Protein AF-G4ZWS0-F1 (afdb_monomer_lite)

Radius of gyration: 21.75 Å; chains: 1; bounding box: 44×49×63 Å

Foldseek 3Di:
DQCDPVNVVVVVVVLVVQLVVVVVVLVVQLQVLLVVLVQDRFDDDDQWDADPVGIFGAASVSLQVSLQVSCVSVVDAPVRSQCSLQVADPVANFSHSSQDLVVLLPLCVPPPCSVVVSVCRRHNDDFAFDPPAQADLDADEADPQCVVLVRQVSSVNRVCVVVSNDRRYDPVSVSSHNPDHHFHKHWADDPPDDSNNHTDIDGCQCPPPCRGVVNRTDPVPDPDDDDDDVVVVVVVVVVSSVVSVVVVPD

Structure (mmCIF, N/CA/C/O backbone):
data_AF-G4ZWS0-F1
#
_entry.id   AF-G4ZWS0-F1
#
loop_
_atom_site.group_PDB
_atom_site.id
_atom_site.type_symbol
_atom_site.label_atom_id
_atom_site.label_alt_id
_atom_site.label_comp_id
_atom_site.label_asym_id
_atom_site.label_entity_id
_atom_site.label_seq_id
_atom_site.pdbx_PDB_ins_code
_atom_site.Cartn_x
_atom_site.Cartn_y
_atom_site.Cartn_z
_atom_site.occupancy
_atom_site.B_iso_or_equiv
_atom_site.auth_seq_id
_atom_site.auth_comp_id
_atom_site.auth_asym_id
_atom_site.auth_atom_id
_atom_site.pdbx_PDB_model_num
ATOM 1 N N . MET A 1 1 ? -3.242 2.988 -40.316 1.00 43.94 1 MET A N 1
ATOM 2 C CA . MET A 1 1 ? -3.865 4.054 -39.479 1.00 43.94 1 MET A CA 1
ATOM 3 C C . MET A 1 1 ? -2.933 4.693 -38.428 1.00 43.94 1 MET A C 1
ATOM 5 O O . MET A 1 1 ? -3.019 4.346 -37.250 1.00 43.94 1 MET A O 1
ATOM 9 N N . ALA A 1 2 ? -2.044 5.623 -38.813 1.00 48.56 2 ALA A N 1
ATOM 10 C CA . ALA A 1 2 ? -1.155 6.316 -37.866 1.00 48.56 2 ALA A CA 1
ATOM 11 C C . ALA A 1 2 ? -1.910 6.794 -36.604 1.00 48.56 2 ALA A C 1
ATOM 13 O O . ALA A 1 2 ? -2.905 7.513 -36.706 1.00 48.56 2 ALA A O 1
ATOM 14 N N . VAL A 1 3 ? -1.460 6.375 -35.416 1.00 58.88 3 VAL A N 1
ATOM 15 C CA . VAL A 1 3 ? -2.092 6.761 -34.147 1.00 58.88 3 VAL A CA 1
ATOM 16 C C . VAL A 1 3 ? -1.724 8.216 -33.864 1.00 58.88 3 VAL A C 1
ATOM 18 O O . VAL A 1 3 ? -0.589 8.521 -33.507 1.00 58.88 3 VAL A O 1
ATOM 21 N N . SER A 1 4 ? -2.664 9.138 -34.069 1.00 77.19 4 SER A N 1
ATOM 22 C CA . SER A 1 4 ? -2.421 10.556 -33.801 1.00 77.19 4 SER A CA 1
ATOM 23 C C . SER A 1 4 ? -2.282 10.824 -32.299 1.00 77.19 4 SER A C 1
ATOM 25 O O . SER A 1 4 ? -2.827 10.091 -31.471 1.00 77.19 4 SER A O 1
ATOM 27 N N . LEU A 1 5 ? -1.625 11.927 -31.926 1.00 74.69 5 LEU A N 1
ATOM 28 C CA . LEU A 1 5 ? -1.573 12.381 -30.529 1.00 74.69 5 LEU A CA 1
ATOM 29 C C . LEU A 1 5 ? -2.982 12.530 -29.924 1.00 74.69 5 LEU A C 1
ATOM 31 O O . LEU A 1 5 ? -3.191 12.247 -28.747 1.00 74.69 5 LEU A O 1
ATOM 35 N N . ALA A 1 6 ? -3.968 12.918 -30.738 1.00 75.31 6 ALA A N 1
ATOM 36 C CA . ALA A 1 6 ? -5.365 12.975 -30.324 1.00 75.31 6 ALA A CA 1
ATOM 37 C C . ALA A 1 6 ? -5.942 11.582 -30.011 1.00 75.31 6 ALA A C 1
ATOM 39 O O . ALA A 1 6 ? -6.722 11.439 -29.073 1.00 75.31 6 ALA A O 1
ATOM 40 N N . VAL A 1 7 ? -5.554 10.538 -30.753 1.00 75.38 7 VAL A N 1
ATOM 41 C CA . VAL A 1 7 ? -5.920 9.152 -30.419 1.00 75.38 7 VAL A CA 1
ATOM 42 C C . VAL A 1 7 ? -5.262 8.728 -29.106 1.00 75.38 7 VAL A C 1
ATOM 44 O O . VAL A 1 7 ? -5.973 8.228 -28.242 1.00 75.38 7 VAL A O 1
ATOM 47 N N . VAL A 1 8 ? -3.965 8.995 -28.907 1.00 75.44 8 VAL A N 1
ATOM 48 C CA . VAL A 1 8 ? -3.265 8.664 -27.648 1.00 75.44 8 VAL A CA 1
ATOM 49 C C . VAL A 1 8 ? -3.939 9.328 -26.446 1.00 75.44 8 VAL A C 1
ATOM 51 O O . VAL A 1 8 ? -4.258 8.647 -25.476 1.00 75.44 8 VAL A O 1
ATOM 54 N N . LYS A 1 9 ? -4.239 10.632 -26.529 1.00 77.81 9 LYS A N 1
ATOM 55 C CA . LYS A 1 9 ? -4.943 11.364 -25.462 1.00 77.81 9 LYS A CA 1
ATOM 56 C C . LYS A 1 9 ? -6.329 10.784 -25.169 1.00 77.81 9 LYS A C 1
ATOM 58 O O . LYS A 1 9 ? -6.696 10.652 -24.008 1.00 77.81 9 LYS A O 1
ATOM 63 N N . ARG A 1 10 ? -7.087 10.395 -26.202 1.00 83.06 10 ARG A N 1
ATOM 64 C CA . ARG A 1 10 ? -8.397 9.742 -26.022 1.00 83.06 10 ARG A CA 1
ATOM 65 C C . ARG A 1 10 ? -8.279 8.373 -25.357 1.00 83.06 10 ARG A C 1
ATOM 67 O O . ARG A 1 10 ? -9.106 8.049 -24.513 1.00 83.06 10 ARG A O 1
ATOM 74 N N . VAL A 1 11 ? -7.265 7.584 -25.717 1.00 80.38 11 VAL A N 1
ATOM 75 C CA . VAL A 1 11 ? -6.998 6.289 -25.074 1.00 80.38 11 VAL A CA 1
ATOM 76 C C . VAL A 1 11 ? -6.626 6.493 -23.607 1.00 80.38 11 VAL A C 1
ATOM 78 O O . VAL A 1 11 ? -7.220 5.840 -22.758 1.00 80.38 11 VAL A O 1
ATOM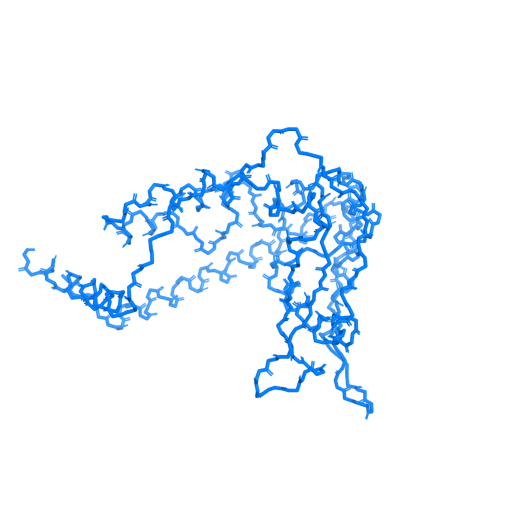 81 N N . ALA A 1 12 ? -5.722 7.427 -23.299 1.00 81.94 12 ALA A N 1
ATOM 82 C CA . ALA A 1 12 ? -5.340 7.747 -21.923 1.00 81.94 12 ALA A CA 1
ATOM 83 C C . ALA A 1 12 ? -6.556 8.159 -21.077 1.00 81.94 12 ALA A C 1
ATOM 85 O O . ALA A 1 12 ? -6.840 7.508 -20.077 1.00 81.94 12 ALA A O 1
ATOM 86 N N . ALA A 1 13 ? -7.354 9.121 -21.550 1.00 87.19 13 ALA A N 1
ATOM 87 C CA . ALA A 1 13 ? -8.567 9.560 -20.857 1.00 87.19 13 ALA A CA 1
ATOM 88 C C . ALA A 1 13 ? -9.577 8.417 -20.650 1.00 87.19 13 ALA A C 1
ATOM 90 O O . ALA A 1 13 ? -10.237 8.327 -19.615 1.00 87.19 13 ALA A O 1
ATOM 91 N N . ARG A 1 14 ? -9.697 7.503 -21.624 1.00 88.44 14 ARG A N 1
ATOM 92 C CA . ARG A 1 14 ? -10.556 6.323 -21.488 1.00 88.44 14 ARG A CA 1
ATOM 93 C C . ARG A 1 14 ? -10.035 5.367 -20.414 1.00 88.44 14 ARG A C 1
ATOM 95 O O . ARG A 1 14 ? -10.841 4.866 -19.635 1.00 88.44 14 ARG A O 1
ATOM 102 N N . LEU A 1 15 ? -8.728 5.113 -20.376 1.00 85.00 15 LEU A N 1
ATOM 103 C CA . LEU A 1 15 ? -8.099 4.257 -19.369 1.00 85.00 15 LEU A CA 1
ATOM 104 C C . LEU A 1 15 ? -8.209 4.862 -17.965 1.00 85.00 15 LEU A C 1
ATOM 106 O O . LEU A 1 15 ? -8.537 4.136 -17.033 1.00 85.00 15 LEU A O 1
ATOM 110 N N . GLU A 1 16 ? -8.025 6.174 -17.826 1.00 89.25 16 GLU A N 1
ATOM 111 C CA . GLU A 1 16 ? -8.225 6.907 -16.570 1.00 89.25 16 GLU A CA 1
ATOM 112 C C . GLU A 1 16 ? -9.677 6.812 -16.092 1.00 89.25 16 GLU A C 1
ATOM 114 O O . GLU A 1 16 ? -9.928 6.433 -14.953 1.00 89.25 16 GLU A O 1
ATOM 119 N N . ALA A 1 17 ? -10.655 7.045 -16.973 1.00 91.69 17 ALA A N 1
ATOM 120 C CA . ALA A 1 17 ? -12.068 6.893 -16.621 1.00 91.69 17 ALA A CA 1
ATOM 121 C C . ALA A 1 17 ? -12.410 5.455 -16.191 1.00 91.69 17 ALA A C 1
ATOM 123 O O . ALA A 1 17 ? -13.224 5.243 -15.295 1.00 91.69 17 ALA A O 1
ATOM 124 N N . MET A 1 18 ? -11.793 4.455 -16.824 1.00 90.19 18 MET A N 1
ATOM 125 C CA . MET A 1 18 ? -11.953 3.051 -16.440 1.00 90.19 18 MET A CA 1
ATOM 126 C C . MET A 1 18 ? -11.313 2.754 -15.080 1.00 90.19 18 MET A C 1
ATOM 128 O O . MET A 1 18 ? -11.902 2.010 -14.301 1.00 90.19 18 MET A O 1
ATOM 132 N N . LEU A 1 19 ? -10.154 3.347 -14.785 1.00 89.75 19 LEU A N 1
ATOM 133 C CA . LEU A 1 19 ? -9.498 3.227 -13.485 1.00 89.75 19 LEU A CA 1
ATOM 134 C C . LEU A 1 19 ? -10.359 3.826 -12.369 1.00 89.75 19 LEU A C 1
ATOM 136 O O . LEU A 1 19 ? -10.584 3.149 -11.375 1.00 89.75 19 LEU A O 1
ATOM 140 N N . VAL A 1 20 ? -10.930 5.018 -12.572 1.00 92.69 20 VAL A N 1
ATOM 141 C CA . VAL A 1 20 ? -11.835 5.655 -11.597 1.00 92.69 20 VAL A CA 1
ATOM 142 C C . VAL A 1 20 ? -13.031 4.754 -11.268 1.00 92.69 20 VAL A C 1
ATOM 144 O O . VAL A 1 20 ? -13.414 4.614 -10.107 1.00 92.69 20 VAL A O 1
ATOM 147 N N . VAL A 1 21 ? -13.618 4.104 -12.280 1.00 93.56 21 VAL A N 1
ATOM 148 C CA . VAL A 1 21 ? -14.723 3.152 -12.074 1.00 93.56 21 VAL A CA 1
ATOM 149 C C . VAL A 1 21 ? -14.260 1.921 -11.292 1.00 93.56 21 VAL A C 1
ATOM 151 O O . VAL A 1 21 ? -14.966 1.478 -10.383 1.00 93.56 21 VAL A O 1
ATOM 154 N N . ASP A 1 22 ? -13.089 1.371 -11.621 1.00 92.31 22 ASP A N 1
ATOM 155 C CA . ASP A 1 22 ? -12.529 0.229 -10.899 1.00 92.31 22 ASP A CA 1
ATOM 156 C C . ASP A 1 22 ? -12.246 0.600 -9.432 1.00 92.31 22 ASP A C 1
ATOM 158 O O . ASP A 1 22 ? -12.662 -0.128 -8.534 1.00 92.31 22 ASP A O 1
ATOM 162 N N . GLU A 1 23 ? -11.620 1.747 -9.165 1.00 92.69 23 GLU A N 1
ATOM 163 C CA . GLU A 1 23 ? -11.315 2.241 -7.814 1.00 92.69 23 GLU A CA 1
ATOM 164 C C . GLU A 1 23 ? -12.584 2.467 -6.987 1.00 92.69 23 GLU A C 1
ATOM 166 O O . GLU A 1 23 ? -12.669 1.999 -5.848 1.00 92.69 23 GLU A O 1
ATOM 171 N N . ALA A 1 24 ? -13.615 3.083 -7.575 1.00 93.75 24 ALA A N 1
ATOM 172 C CA . ALA A 1 24 ? -14.920 3.232 -6.937 1.00 93.75 24 ALA A CA 1
ATOM 173 C C . ALA A 1 24 ? -15.569 1.868 -6.636 1.00 93.75 24 ALA A C 1
ATOM 175 O O . ALA A 1 24 ? -16.130 1.668 -5.555 1.00 93.75 24 ALA A O 1
ATOM 176 N N . SER A 1 25 ? -15.456 0.901 -7.555 1.00 94.50 25 SER A N 1
ATOM 177 C CA . SER A 1 25 ? -15.946 -0.467 -7.344 1.00 94.50 25 SER A CA 1
ATOM 178 C C . SER A 1 25 ? -15.210 -1.169 -6.203 1.00 94.50 25 SER A C 1
ATOM 180 O O . SER A 1 25 ? -15.840 -1.847 -5.389 1.00 94.50 25 SER A O 1
ATOM 182 N N . VAL A 1 26 ? -13.887 -1.007 -6.118 1.00 94.62 26 VAL A N 1
ATOM 183 C CA . VAL A 1 26 ? -13.078 -1.569 -5.032 1.00 94.62 26 VAL A CA 1
ATOM 184 C C . VAL A 1 26 ? -13.469 -0.933 -3.698 1.00 94.62 26 VAL A C 1
ATOM 186 O O . VAL A 1 26 ? -13.747 -1.660 -2.743 1.00 94.62 26 VAL A O 1
ATOM 189 N N . ALA A 1 27 ? -13.574 0.396 -3.629 1.00 93.69 27 ALA A N 1
ATOM 190 C CA . ALA A 1 27 ? -13.992 1.104 -2.421 1.00 93.69 27 ALA A CA 1
ATOM 191 C C . ALA A 1 27 ? -15.382 0.653 -1.941 1.00 93.69 27 ALA A C 1
ATOM 193 O O . ALA A 1 27 ? -15.549 0.303 -0.771 1.00 93.69 27 ALA A O 1
ATOM 194 N N . ALA A 1 28 ? -16.362 0.564 -2.846 1.00 95.31 28 ALA A N 1
ATOM 195 C CA . ALA A 1 28 ? -17.714 0.111 -2.518 1.00 95.31 28 ALA A CA 1
ATOM 196 C C . ALA A 1 28 ? -17.732 -1.311 -1.935 1.00 95.31 28 ALA A C 1
ATOM 198 O O . ALA A 1 28 ? -18.459 -1.577 -0.978 1.00 95.31 28 ALA A O 1
ATOM 199 N N . ARG A 1 29 ? -16.899 -2.217 -2.460 1.00 95.12 29 ARG A N 1
ATOM 200 C CA . ARG A 1 29 ? -16.788 -3.590 -1.945 1.00 95.12 29 ARG A CA 1
ATOM 201 C C . ARG A 1 29 ? -16.136 -3.669 -0.576 1.00 95.12 29 ARG A C 1
ATOM 203 O O . ARG A 1 29 ? -16.597 -4.457 0.241 1.00 95.12 29 ARG A O 1
ATOM 210 N N . ARG A 1 30 ? -15.113 -2.852 -0.302 1.00 94.94 30 ARG A N 1
ATOM 211 C CA . ARG A 1 30 ? -14.522 -2.757 1.046 1.00 94.94 30 ARG A CA 1
ATOM 212 C C . ARG A 1 30 ? -15.593 -2.344 2.062 1.00 94.94 30 ARG A C 1
ATOM 214 O O . ARG A 1 30 ? -15.752 -2.998 3.086 1.00 94.94 30 ARG A O 1
ATOM 221 N N . LEU A 1 31 ? -16.387 -1.320 1.737 1.00 96.00 31 LEU A N 1
ATOM 222 C CA . LEU A 1 31 ? -17.477 -0.851 2.601 1.00 96.00 31 LEU A CA 1
ATOM 223 C C . LEU A 1 31 ? -18.607 -1.881 2.751 1.00 96.00 31 LEU A C 1
ATOM 225 O O . LEU A 1 31 ? -19.167 -2.009 3.838 1.00 96.00 31 LEU A O 1
ATOM 229 N N . ALA A 1 32 ? -18.942 -2.618 1.689 1.00 96.75 32 ALA A N 1
ATOM 230 C CA . ALA A 1 32 ? -19.900 -3.719 1.766 1.00 96.75 32 ALA A CA 1
ATOM 231 C C . ALA A 1 32 ? -19.393 -4.826 2.702 1.00 96.75 32 ALA A C 1
ATOM 233 O O . ALA A 1 32 ? -20.096 -5.190 3.635 1.00 96.75 32 ALA A O 1
ATOM 234 N N . ALA A 1 33 ? -18.137 -5.256 2.548 1.00 97.00 33 ALA A N 1
ATOM 235 C CA . ALA A 1 33 ? -17.528 -6.261 3.417 1.00 97.00 33 ALA A CA 1
ATOM 236 C C . ALA A 1 33 ? -17.513 -5.828 4.894 1.00 97.00 33 ALA A C 1
ATOM 238 O O . ALA A 1 33 ? -17.820 -6.626 5.780 1.00 97.00 33 ALA A O 1
ATOM 239 N N . PHE A 1 34 ? -17.217 -4.554 5.174 1.00 97.69 34 PHE A N 1
ATOM 240 C CA . PHE A 1 34 ? -17.303 -4.011 6.532 1.00 97.69 34 PHE A CA 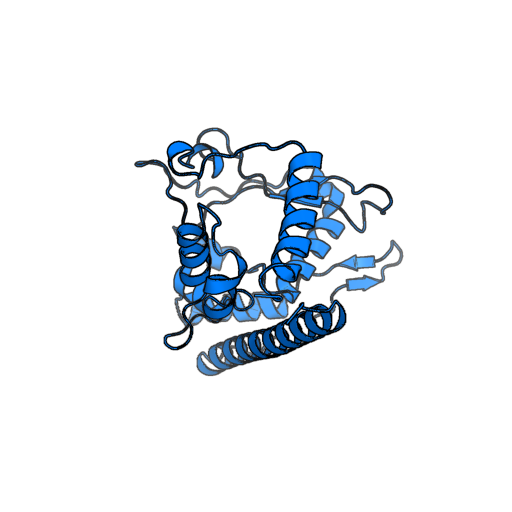1
ATOM 241 C C . PHE A 1 34 ? -18.725 -4.112 7.085 1.00 97.69 34 PHE A C 1
ATOM 243 O O . PHE A 1 34 ? -18.916 -4.603 8.197 1.00 97.69 34 PHE A O 1
ATOM 250 N N . ARG A 1 35 ? -19.726 -3.709 6.297 1.00 97.38 35 ARG A N 1
ATOM 251 C CA . ARG A 1 35 ? -21.138 -3.779 6.686 1.00 97.38 35 ARG A CA 1
ATOM 252 C C . ARG A 1 35 ? -21.593 -5.210 6.955 1.00 97.38 35 ARG A C 1
ATOM 254 O O . ARG A 1 35 ? -22.244 -5.441 7.969 1.00 97.38 35 ARG A O 1
ATOM 261 N N . ASP A 1 36 ? -21.220 -6.146 6.090 1.00 97.31 36 ASP A N 1
ATOM 262 C CA . ASP A 1 36 ? -21.607 -7.555 6.195 1.00 97.31 36 ASP A CA 1
ATOM 263 C C . ASP A 1 36 ? -21.014 -8.211 7.454 1.00 97.31 36 ASP A C 1
ATOM 265 O O . ASP A 1 36 ? -21.654 -9.047 8.085 1.00 97.31 36 ASP A O 1
ATOM 269 N N . ALA A 1 37 ? -19.836 -7.759 7.896 1.00 97.31 37 ALA A N 1
ATOM 270 C CA . ALA A 1 37 ? -19.225 -8.147 9.172 1.00 97.31 37 ALA A CA 1
ATOM 271 C C . ALA A 1 37 ? -19.680 -7.289 10.377 1.00 97.31 37 ALA A C 1
ATOM 273 O O . ALA A 1 37 ? -19.090 -7.340 11.468 1.00 97.31 37 ALA A O 1
ATOM 274 N N . GLY A 1 38 ? -20.703 -6.448 10.193 1.00 97.56 38 GLY A N 1
ATOM 275 C CA . GLY A 1 38 ? -21.257 -5.564 11.220 1.00 97.56 38 GLY A CA 1
ATOM 276 C C . GLY A 1 38 ? -20.293 -4.480 11.712 1.00 97.56 38 GLY A C 1
ATOM 277 O O . GLY A 1 38 ? -20.458 -3.964 12.822 1.00 97.56 38 GLY A O 1
ATOM 278 N N . VAL A 1 39 ? -19.241 -4.174 10.954 1.00 97.88 39 VAL A N 1
ATOM 279 C CA . VAL A 1 39 ? -18.256 -3.139 11.280 1.00 97.88 39 VAL A CA 1
ATOM 280 C C . VAL A 1 39 ? -18.839 -1.771 10.918 1.00 97.88 39 VAL A C 1
ATOM 282 O O . VAL A 1 39 ? -19.311 -1.594 9.792 1.00 97.88 39 VAL A O 1
ATOM 285 N N . PRO A 1 40 ? -18.810 -0.787 11.836 1.00 94.81 40 PRO A N 1
ATOM 286 C CA . PRO A 1 40 ? -19.216 0.575 11.515 1.00 94.81 40 PRO A CA 1
ATOM 287 C C . PRO A 1 40 ? -18.420 1.120 10.329 1.00 94.81 40 PRO A C 1
ATOM 289 O O . PRO A 1 40 ? -17.196 0.985 10.285 1.00 94.81 40 PRO A O 1
ATOM 292 N N . LEU A 1 41 ? -19.113 1.745 9.376 1.00 95.50 41 LEU A N 1
ATOM 293 C CA . LEU A 1 41 ? -18.443 2.365 8.238 1.00 95.50 41 LEU A CA 1
ATOM 294 C C . LEU A 1 41 ? -17.552 3.520 8.726 1.00 95.50 41 LEU A C 1
ATOM 296 O O . LEU A 1 41 ? -17.986 4.285 9.595 1.00 95.50 41 LEU A O 1
ATOM 300 N N . PRO A 1 42 ? -16.328 3.652 8.185 1.00 95.50 42 PRO A N 1
ATOM 301 C CA . PRO A 1 42 ? -15.419 4.717 8.576 1.00 95.50 42 PRO A CA 1
ATOM 302 C C . PRO A 1 42 ? -16.025 6.076 8.223 1.00 95.50 42 PRO A C 1
ATOM 304 O O . PRO A 1 42 ? -16.569 6.265 7.131 1.00 95.50 42 PRO A O 1
ATOM 307 N N . ARG A 1 43 ? -15.946 7.025 9.157 1.00 94.75 43 ARG A N 1
ATOM 308 C CA . ARG A 1 43 ? -16.353 8.409 8.901 1.00 94.75 43 ARG A CA 1
ATOM 309 C C . ARG A 1 43 ? -15.261 9.138 8.113 1.00 94.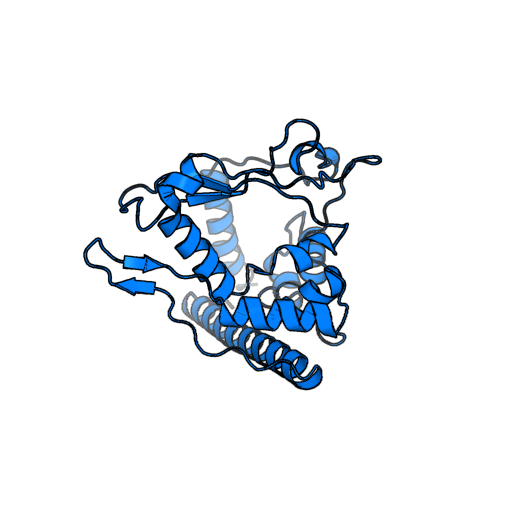75 43 ARG A C 1
ATOM 311 O O . ARG A 1 43 ? -14.097 8.760 8.216 1.00 94.75 43 ARG A O 1
ATOM 318 N N . PRO A 1 44 ? -15.606 10.195 7.358 1.00 92.31 44 PRO A N 1
ATOM 319 C CA . PRO A 1 44 ? -14.603 11.038 6.723 1.00 92.31 44 PRO A CA 1
ATOM 320 C C . PRO A 1 44 ? -13.625 11.615 7.757 1.00 92.31 44 PRO A C 1
ATOM 322 O O . PRO A 1 44 ? -14.046 12.303 8.689 1.00 92.31 44 PRO A O 1
ATOM 325 N N . SER A 1 45 ? -12.331 11.352 7.573 1.00 91.81 45 SER A N 1
ATOM 326 C CA . SER A 1 45 ? -11.254 11.926 8.385 1.00 91.81 45 SER A CA 1
ATOM 327 C C . SER A 1 45 ? -10.593 13.098 7.649 1.00 91.81 45 SER A C 1
ATOM 329 O O . SER A 1 45 ? -10.237 12.936 6.476 1.00 91.81 45 SER A O 1
ATOM 331 N N . PRO A 1 46 ? -10.344 14.251 8.301 1.00 95.50 46 PRO A N 1
ATOM 332 C CA . PRO A 1 46 ? -9.552 15.325 7.700 1.00 95.50 46 PRO A CA 1
ATOM 333 C C . PRO A 1 46 ? -8.142 14.825 7.353 1.00 95.50 46 PRO A C 1
ATOM 335 O O . PRO A 1 46 ? -7.587 13.993 8.070 1.00 95.50 46 PRO A O 1
ATOM 338 N N . THR A 1 47 ? -7.563 15.307 6.250 1.00 96.25 47 THR A N 1
ATOM 339 C CA . THR A 1 47 ? -6.187 14.958 5.835 1.00 96.25 47 THR A CA 1
ATOM 340 C C . THR A 1 47 ? -5.129 15.704 6.643 1.00 96.25 47 THR A C 1
ATOM 342 O O . THR A 1 47 ? -4.010 15.219 6.801 1.00 96.25 47 THR A O 1
ATOM 345 N N . HIS A 1 48 ? -5.482 16.877 7.165 1.00 96.19 48 HIS A N 1
ATOM 346 C CA . HIS A 1 48 ? -4.614 17.741 7.951 1.00 96.19 48 HIS A CA 1
ATOM 347 C C . HIS A 1 48 ? -5.431 18.677 8.847 1.00 96.19 48 HIS A C 1
ATOM 349 O O . HIS A 1 48 ? -6.648 18.800 8.703 1.00 96.19 48 HIS A O 1
ATOM 355 N N . VAL A 1 49 ? -4.736 19.340 9.767 1.00 96.50 49 VAL A N 1
ATOM 356 C CA . VAL A 1 49 ? -5.236 20.455 10.573 1.00 96.50 49 VAL A CA 1
ATOM 357 C C . VAL A 1 49 ? -4.232 21.599 10.542 1.00 96.50 49 VAL A C 1
ATOM 359 O O . VAL A 1 49 ? -3.020 21.370 10.576 1.00 96.50 49 VAL A O 1
ATOM 362 N N . ASP A 1 50 ? -4.735 22.827 10.522 1.00 95.38 50 ASP A N 1
ATOM 363 C CA . ASP A 1 50 ? -3.895 24.011 10.656 1.00 95.38 50 ASP A CA 1
ATOM 364 C C . ASP A 1 50 ? -3.643 24.308 12.132 1.00 95.38 50 ASP A C 1
ATOM 366 O O . ASP A 1 50 ? -4.558 24.348 12.958 1.00 95.38 50 ASP A O 1
ATOM 370 N N . THR A 1 51 ? -2.372 24.492 12.475 1.00 91.69 51 THR A N 1
ATOM 371 C CA . THR A 1 51 ? -1.926 24.836 13.825 1.00 91.69 51 THR A CA 1
ATOM 372 C C . THR A 1 51 ? -1.195 26.179 13.797 1.00 91.69 51 THR A C 1
ATOM 374 O O . THR A 1 51 ? -0.733 26.598 12.734 1.00 91.69 51 THR A O 1
ATOM 377 N N . PRO A 1 52 ? -0.994 26.846 14.949 1.00 92.00 52 PRO A N 1
ATOM 378 C CA . PRO A 1 52 ? -0.197 28.074 15.005 1.00 92.00 52 PRO A CA 1
ATOM 379 C C . PRO A 1 52 ? 1.241 27.921 14.482 1.00 92.00 52 PRO A C 1
ATOM 38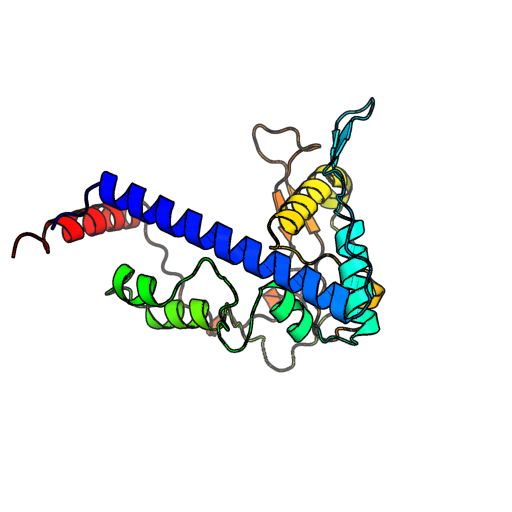1 O O . PRO A 1 52 ? 1.871 28.911 14.132 1.00 92.00 52 PRO A O 1
ATOM 384 N N . VAL A 1 53 ? 1.762 26.688 14.442 1.00 85.75 53 VAL A N 1
ATOM 385 C CA . VAL A 1 53 ? 3.129 26.357 14.005 1.00 85.75 53 VAL A CA 1
ATOM 386 C C . VAL A 1 53 ? 3.153 25.851 12.549 1.00 85.75 53 VAL A C 1
ATOM 388 O O . VAL A 1 53 ? 4.212 25.527 12.024 1.00 85.75 53 VAL A O 1
ATOM 391 N N . GLY A 1 54 ? 1.997 25.791 11.877 1.00 89.81 54 GLY A N 1
ATOM 392 C CA . GLY A 1 54 ? 1.847 25.319 10.497 1.00 89.81 54 GLY A CA 1
ATOM 393 C C . GLY A 1 54 ? 0.890 24.132 10.356 1.00 89.81 54 GLY A C 1
ATOM 394 O O . GLY A 1 54 ? 0.172 23.763 11.289 1.00 89.81 54 GLY A O 1
ATOM 395 N N . THR A 1 55 ? 0.869 23.530 9.169 1.00 94.94 55 THR A N 1
ATOM 396 C CA . THR A 1 55 ? -0.025 22.414 8.831 1.00 94.94 55 THR A CA 1
ATOM 397 C C . THR A 1 55 ? 0.484 21.086 9.396 1.00 94.94 55 THR A C 1
ATOM 399 O O . THR A 1 55 ? 1.624 20.682 9.151 1.00 94.94 55 THR A O 1
ATOM 402 N N . ARG A 1 56 ? -0.390 20.365 10.107 1.00 96.25 56 ARG A N 1
ATOM 403 C CA . ARG A 1 56 ? -0.131 19.014 10.617 1.00 96.25 56 ARG A CA 1
ATOM 404 C C . ARG A 1 56 ? -0.978 17.987 9.875 1.00 96.25 56 ARG A C 1
ATOM 406 O O . ARG A 1 56 ? -2.203 18.040 9.944 1.00 96.25 56 ARG A O 1
ATOM 413 N N . TYR A 1 57 ? -0.335 17.028 9.219 1.00 97.12 57 TYR A N 1
ATOM 414 C CA . TYR A 1 57 ? -1.009 15.943 8.507 1.00 97.12 57 TYR A CA 1
ATOM 415 C C . TYR A 1 57 ? -1.478 14.841 9.456 1.00 97.12 57 TYR A C 1
ATOM 417 O O . TYR A 1 57 ? -0.881 14.611 10.513 1.00 97.12 57 TYR A O 1
ATOM 425 N N . LEU A 1 58 ? -2.556 14.159 9.066 1.00 97.06 58 LEU A N 1
ATOM 426 C CA . LEU A 1 58 ? -3.224 13.131 9.857 1.00 97.06 58 LEU A CA 1
ATOM 427 C C . LEU A 1 58 ? -3.443 11.856 9.036 1.00 97.06 58 LEU A C 1
ATOM 429 O O . LEU A 1 58 ? -3.993 11.892 7.933 1.00 97.06 58 LEU A O 1
ATOM 433 N N . ILE A 1 59 ? -3.093 10.719 9.633 1.00 96.88 59 ILE A N 1
ATOM 434 C CA . ILE A 1 59 ? -3.486 9.384 9.163 1.00 96.88 59 ILE A CA 1
ATOM 435 C C . ILE A 1 59 ? -5.015 9.273 9.208 1.00 96.88 59 ILE A C 1
ATOM 437 O O . ILE A 1 59 ? -5.664 9.827 10.101 1.00 96.88 59 ILE A O 1
ATOM 441 N N . ASP A 1 60 ? -5.604 8.537 8.267 1.00 97.19 60 ASP A N 1
ATOM 442 C CA . ASP A 1 60 ? -7.022 8.189 8.327 1.00 97.19 60 ASP A CA 1
ATOM 443 C C . ASP A 1 60 ? -7.269 7.123 9.408 1.00 97.19 60 ASP A C 1
ATOM 445 O O . ASP A 1 60 ? -7.260 5.911 9.157 1.00 97.19 60 ASP A O 1
ATOM 449 N N . ALA A 1 61 ? -7.455 7.598 10.641 1.00 95.88 61 ALA A N 1
ATOM 450 C CA . ALA A 1 61 ? -7.685 6.761 11.811 1.00 95.88 61 ALA A CA 1
ATOM 451 C C . ALA A 1 61 ? -9.043 6.040 11.769 1.00 95.88 61 ALA A C 1
ATOM 453 O O . ALA A 1 61 ? -9.168 4.939 12.307 1.00 95.88 61 ALA A O 1
ATOM 454 N N . GLU A 1 62 ? -10.064 6.622 11.131 1.00 96.94 62 GLU A N 1
ATOM 455 C CA . GLU A 1 62 ? -11.376 5.979 11.002 1.00 96.94 62 GLU A CA 1
ATOM 456 C C . GLU A 1 62 ? -11.289 4.771 10.061 1.00 96.94 62 GLU A C 1
ATOM 458 O O . GLU A 1 62 ? -11.776 3.692 10.412 1.00 96.94 62 GLU A O 1
ATOM 463 N N . MET A 1 63 ? -10.605 4.906 8.918 1.00 96.44 63 MET A N 1
ATOM 464 C CA . MET A 1 63 ? -10.358 3.784 8.007 1.00 96.44 63 MET A CA 1
ATOM 465 C C . MET A 1 63 ? -9.475 2.708 8.645 1.00 96.44 63 MET A C 1
ATOM 467 O O . MET A 1 63 ? -9.820 1.526 8.577 1.00 96.44 63 MET A O 1
ATOM 471 N N . GLN A 1 64 ? -8.381 3.100 9.313 1.00 97.56 64 GLN A N 1
ATOM 472 C CA . GLN A 1 64 ? -7.535 2.175 10.079 1.00 97.56 64 GLN A CA 1
ATOM 473 C C . GLN A 1 64 ? -8.375 1.380 11.086 1.00 97.56 64 GLN A C 1
ATOM 475 O O . GLN A 1 64 ? -8.316 0.152 11.121 1.00 97.56 64 GLN A O 1
ATOM 480 N N . LYS A 1 65 ? -9.193 2.064 11.893 1.00 97.50 65 LYS A N 1
ATOM 481 C CA . LYS A 1 65 ? -10.029 1.431 12.918 1.00 97.50 65 LYS A CA 1
ATOM 482 C C . LYS A 1 65 ? -11.048 0.470 12.311 1.00 97.50 65 LYS A C 1
ATOM 484 O O . LYS A 1 65 ? -11.226 -0.631 12.841 1.00 97.50 65 LYS A O 1
ATOM 489 N N . ALA A 1 66 ? -11.720 0.867 11.231 1.00 97.56 66 ALA A N 1
ATOM 490 C CA . ALA A 1 66 ? -12.689 0.019 10.542 1.00 97.56 66 ALA A CA 1
ATOM 491 C C . ALA A 1 66 ? -12.016 -1.249 9.999 1.00 97.56 66 ALA A C 1
ATOM 493 O O . ALA A 1 66 ? -12.458 -2.358 10.305 1.00 97.56 66 ALA A O 1
ATOM 494 N N . LEU A 1 67 ? -10.893 -1.101 9.293 1.00 97.31 67 LEU A N 1
ATOM 495 C CA . LEU A 1 67 ? -10.133 -2.224 8.755 1.00 97.31 67 LEU A CA 1
ATOM 496 C C . LEU A 1 67 ? -9.622 -3.157 9.862 1.00 97.31 67 LEU A C 1
ATOM 498 O O . LEU A 1 67 ? -9.838 -4.365 9.789 1.00 97.31 67 LEU A O 1
ATOM 502 N N . SER A 1 68 ? -9.007 -2.619 10.915 1.00 98.19 68 SER A N 1
ATOM 503 C CA . SER A 1 68 ? -8.520 -3.415 12.046 1.00 98.19 68 SER A CA 1
ATOM 504 C C . SER A 1 68 ? -9.656 -4.161 12.748 1.00 98.19 68 SER A C 1
ATOM 506 O O . SER A 1 68 ? -9.522 -5.329 13.107 1.00 98.19 68 SER A O 1
ATOM 508 N N . THR A 1 69 ? -10.813 -3.517 12.928 1.00 98.38 69 THR A N 1
ATOM 509 C CA . THR A 1 69 ? -12.006 -4.160 13.506 1.00 98.38 69 THR A CA 1
ATOM 510 C C . THR A 1 69 ? -12.513 -5.286 12.613 1.00 98.38 69 THR A C 1
ATOM 512 O O . THR A 1 69 ? -12.845 -6.361 13.112 1.00 98.38 69 THR A O 1
ATOM 515 N N . PHE A 1 70 ? -12.540 -5.059 11.302 1.00 98.06 70 PHE A N 1
ATOM 516 C CA . PHE A 1 70 ? -12.950 -6.053 10.322 1.00 98.06 70 PHE A CA 1
ATOM 517 C C . PHE A 1 70 ? -12.046 -7.283 10.341 1.00 98.06 70 PHE A C 1
ATOM 519 O O . PHE A 1 70 ? -12.547 -8.395 10.489 1.00 98.06 70 PHE A O 1
ATOM 526 N N . VAL A 1 71 ? -10.725 -7.093 10.297 1.00 97.94 71 VAL A N 1
ATOM 527 C CA . VAL A 1 71 ? -9.766 -8.205 10.370 1.00 97.94 71 VAL A CA 1
ATOM 528 C C . VAL A 1 71 ? -9.956 -9.013 11.652 1.00 97.94 71 VAL A C 1
ATOM 530 O O . VAL A 1 71 ? -9.989 -10.240 11.594 1.00 97.94 71 VAL A O 1
ATOM 533 N N . ARG A 1 72 ? -10.131 -8.352 12.805 1.00 97.62 72 ARG A N 1
ATOM 534 C CA . ARG A 1 72 ? -10.345 -9.046 14.086 1.00 97.62 72 ARG A CA 1
ATOM 535 C C . ARG A 1 72 ? -11.631 -9.865 14.108 1.00 97.62 72 ARG A C 1
ATOM 537 O O . ARG A 1 72 ? -11.607 -10.991 14.588 1.00 97.62 72 ARG A O 1
ATOM 544 N N . ARG A 1 73 ? -12.747 -9.303 13.637 1.00 97.25 73 ARG A N 1
ATOM 545 C CA . ARG A 1 73 ? -14.062 -9.968 13.683 1.00 97.25 73 ARG A CA 1
ATOM 546 C C . ARG A 1 73 ? -14.172 -11.119 12.698 1.00 97.25 73 ARG A C 1
ATOM 548 O O . ARG A 1 73 ? -14.748 -12.146 13.031 1.00 97.25 73 ARG A O 1
ATOM 555 N N . SER A 1 74 ? -13.621 -10.926 11.509 1.00 97.00 74 SER A N 1
ATOM 556 C CA . SER A 1 74 ? -13.670 -11.904 10.426 1.00 97.00 74 SER A CA 1
ATOM 557 C C . SER A 1 74 ? -12.489 -12.878 10.458 1.00 97.00 74 SER A C 1
ATOM 559 O O . SER A 1 74 ? -12.413 -13.751 9.604 1.00 97.00 74 SER A O 1
ATOM 561 N N . CYS A 1 75 ? -11.566 -12.725 11.417 1.00 96.25 75 CYS A N 1
ATOM 562 C CA . CYS A 1 75 ? -10.346 -13.525 11.554 1.00 96.25 75 CYS A CA 1
ATOM 563 C C . CYS A 1 75 ? -9.538 -13.638 10.249 1.00 96.25 75 CYS A C 1
ATOM 565 O O . CYS A 1 75 ? -9.014 -14.705 9.936 1.00 96.25 75 CYS A O 1
ATOM 567 N N . LEU A 1 76 ? -9.440 -12.545 9.484 1.00 97.06 76 LEU A N 1
ATOM 568 C CA . LEU A 1 76 ? -8.815 -12.599 8.163 1.00 97.06 76 LEU A CA 1
ATOM 569 C C . LEU A 1 76 ? -7.308 -12.831 8.240 1.00 97.06 76 LEU A C 1
ATOM 571 O O . LEU A 1 76 ? -6.577 -12.172 8.992 1.00 97.06 76 LEU A O 1
ATOM 575 N N . SER A 1 77 ? -6.829 -13.699 7.355 1.00 97.31 77 SER A N 1
ATOM 576 C CA . SER A 1 77 ? -5.412 -13.775 7.028 1.00 97.31 77 SER A CA 1
ATOM 577 C C . SER A 1 77 ? -4.930 -12.483 6.356 1.00 97.31 77 SER A C 1
ATOM 579 O O . SER A 1 77 ? -5.710 -11.674 5.832 1.00 97.31 77 SER A O 1
ATOM 581 N N . PHE A 1 78 ? -3.610 -12.294 6.338 1.00 96.12 78 PHE A N 1
ATOM 582 C CA . PHE A 1 78 ? -2.988 -11.191 5.611 1.00 96.12 78 PHE A CA 1
ATOM 583 C C . PHE A 1 78 ? -3.361 -11.229 4.124 1.00 96.12 78 PHE A C 1
ATOM 585 O O . PHE A 1 78 ? -3.736 -10.208 3.552 1.00 96.12 78 PHE A O 1
ATOM 592 N N . GLU A 1 79 ? -3.328 -12.414 3.509 1.00 94.75 79 GLU A N 1
ATOM 593 C CA . GLU A 1 79 ? -3.652 -12.581 2.093 1.00 94.75 79 GLU A CA 1
ATOM 594 C C . GLU A 1 79 ? -5.098 -12.212 1.771 1.00 94.75 79 GLU A C 1
ATOM 596 O O . GLU A 1 79 ? -5.341 -11.490 0.806 1.00 94.75 79 GLU A O 1
ATOM 601 N N . GLU A 1 80 ? -6.065 -12.675 2.566 1.00 96.38 80 GLU A N 1
ATOM 602 C CA . GLU A 1 80 ? -7.478 -12.322 2.375 1.00 96.38 80 GLU A CA 1
ATOM 603 C C . GLU A 1 80 ? -7.695 -10.818 2.530 1.00 96.38 80 GLU A C 1
ATOM 605 O O . GLU A 1 80 ? -8.389 -10.203 1.718 1.00 96.38 80 GLU A O 1
ATOM 610 N N . THR A 1 81 ? -7.035 -10.211 3.519 1.00 96.62 81 THR A N 1
ATOM 611 C CA . THR A 1 81 ? -7.088 -8.765 3.751 1.00 96.62 81 THR A CA 1
ATOM 612 C C . THR A 1 81 ? -6.532 -7.992 2.554 1.00 96.62 81 THR A C 1
ATOM 614 O O . THR A 1 81 ? -7.181 -7.072 2.057 1.00 96.62 81 THR A O 1
ATOM 617 N N . VAL A 1 82 ? -5.368 -8.390 2.030 1.00 95.19 82 VAL A N 1
ATOM 618 C CA . VAL A 1 82 ? -4.748 -7.768 0.849 1.00 95.19 82 VAL A CA 1
ATOM 619 C C . VAL A 1 82 ? -5.592 -7.984 -0.406 1.00 95.19 82 VAL A C 1
ATOM 621 O O . VAL A 1 82 ? -5.758 -7.044 -1.184 1.00 95.19 82 VAL A O 1
ATOM 624 N N . ARG A 1 83 ? -6.162 -9.181 -0.606 1.00 95.19 83 ARG A N 1
ATOM 625 C CA . ARG A 1 83 ? -7.064 -9.473 -1.733 1.00 95.19 83 ARG A CA 1
ATOM 626 C C . ARG A 1 83 ? -8.288 -8.566 -1.694 1.00 95.19 83 ARG A C 1
ATOM 628 O O . ARG A 1 83 ? -8.593 -7.943 -2.709 1.00 95.19 83 ARG A O 1
ATOM 635 N N . LEU A 1 84 ? -8.938 -8.420 -0.537 1.00 95.06 84 LEU A N 1
ATOM 636 C CA . LEU A 1 84 ? -10.049 -7.481 -0.372 1.00 95.06 84 LEU A CA 1
ATOM 637 C C . LEU A 1 84 ? -9.605 -6.046 -0.662 1.00 95.06 84 LEU A C 1
ATOM 639 O O . LEU A 1 84 ? -10.266 -5.340 -1.425 1.00 95.06 84 LEU A O 1
ATOM 643 N N . TRP A 1 85 ? -8.482 -5.619 -0.081 1.00 94.88 85 TRP A N 1
ATOM 644 C CA . TRP A 1 85 ? -7.985 -4.259 -0.249 1.00 94.88 85 TRP A CA 1
ATOM 645 C C . TRP A 1 85 ? -7.698 -3.955 -1.719 1.00 94.88 85 TRP A C 1
ATOM 647 O O . TRP A 1 85 ? -8.137 -2.935 -2.231 1.00 94.88 85 TRP A O 1
ATOM 657 N N . ARG A 1 86 ? -7.079 -4.874 -2.458 1.00 93.12 86 ARG A N 1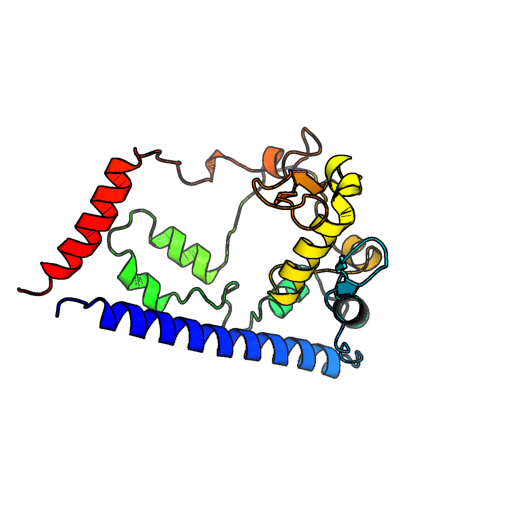
ATOM 658 C CA . ARG A 1 86 ? -6.829 -4.737 -3.903 1.00 93.12 86 ARG A CA 1
ATOM 659 C C . ARG A 1 86 ? -8.068 -4.954 -4.774 1.00 93.12 86 ARG A C 1
ATOM 661 O O . ARG A 1 86 ? -8.007 -4.745 -5.982 1.00 93.12 86 ARG A O 1
ATOM 668 N N . GLY A 1 87 ? -9.187 -5.388 -4.194 1.00 94.06 87 GLY A N 1
ATOM 669 C CA . GLY A 1 87 ? -10.400 -5.727 -4.930 1.00 94.06 87 GLY A CA 1
ATOM 670 C C . GLY A 1 87 ? -10.245 -6.965 -5.810 1.00 94.06 87 GLY A C 1
ATOM 671 O O . GLY A 1 87 ? -10.775 -7.004 -6.917 1.00 94.06 87 GLY A O 1
ATOM 672 N N . GLN A 1 88 ? -9.480 -7.958 -5.364 1.00 94.50 88 GLN A N 1
ATOM 673 C CA . GLN A 1 88 ? -9.338 -9.253 -6.026 1.00 94.50 88 GLN A CA 1
ATOM 674 C C . GLN A 1 88 ? -10.536 -10.154 -5.700 1.00 94.50 88 GLN A C 1
ATOM 676 O O . GLN A 1 88 ? -10.930 -10.285 -4.544 1.00 94.50 88 GLN A O 1
ATOM 681 N N . HIS A 1 89 ? -11.117 -10.780 -6.723 1.00 91.56 89 HIS A N 1
ATOM 682 C CA . HIS A 1 89 ? -12.238 -11.720 -6.599 1.00 91.56 89 HIS A CA 1
ATOM 683 C C . HIS A 1 89 ? -12.283 -12.664 -7.810 1.00 91.56 89 HIS A C 1
ATOM 685 O O . HIS A 1 89 ? -11.553 -12.467 -8.776 1.00 91.56 89 HIS A O 1
ATOM 691 N N . ALA A 1 90 ? -13.175 -13.657 -7.795 1.00 91.56 90 ALA A N 1
ATOM 692 C CA . ALA A 1 90 ? -13.240 -14.700 -8.827 1.00 91.56 90 ALA A CA 1
ATOM 693 C C . ALA A 1 90 ? -13.363 -14.174 -10.274 1.00 91.56 90 ALA A C 1
ATOM 695 O O . ALA A 1 90 ? -12.775 -14.744 -11.184 1.00 91.56 90 ALA A O 1
ATOM 696 N N . ALA A 1 91 ? -14.099 -13.079 -10.489 1.00 90.88 91 ALA A N 1
ATOM 697 C CA . ALA A 1 91 ? -14.268 -12.483 -11.819 1.00 90.88 91 ALA A CA 1
ATOM 698 C C . ALA A 1 91 ? -13.159 -11.482 -12.203 1.00 90.88 91 ALA A C 1
ATOM 700 O O . ALA A 1 91 ? -13.043 -11.124 -13.372 1.00 90.88 91 ALA A O 1
ATOM 701 N N . ASP A 1 92 ? -12.342 -11.029 -11.248 1.00 90.12 92 ASP A N 1
ATOM 702 C CA . ASP A 1 92 ? -11.156 -10.217 -11.521 1.00 90.12 92 ASP A CA 1
ATOM 703 C C . ASP A 1 92 ? -10.091 -10.434 -10.438 1.00 90.12 92 ASP A C 1
ATOM 705 O O . ASP A 1 92 ? -10.060 -9.765 -9.396 1.00 90.12 92 ASP A O 1
ATOM 709 N N . ALA A 1 93 ? -9.197 -11.385 -10.705 1.00 91.00 93 ALA A N 1
ATOM 710 C CA . ALA A 1 93 ? -8.122 -11.772 -9.799 1.00 91.00 93 ALA A CA 1
ATOM 711 C C . ALA A 1 93 ? -6.937 -10.790 -9.788 1.00 91.00 93 ALA A C 1
ATOM 713 O O . ALA A 1 93 ? -6.073 -10.907 -8.920 1.00 91.00 93 ALA A O 1
ATOM 714 N N . ARG A 1 94 ? -6.901 -9.808 -10.705 1.00 91.44 94 ARG A N 1
ATOM 715 C CA . ARG A 1 94 ? -5.744 -8.918 -10.880 1.00 91.44 94 ARG A CA 1
ATOM 716 C C . ARG A 1 94 ? -5.494 -8.090 -9.616 1.00 91.44 94 ARG A C 1
ATOM 718 O O . ARG A 1 94 ? -6.437 -7.444 -9.145 1.00 91.44 94 ARG A O 1
ATOM 725 N N . PRO A 1 95 ? -4.255 -8.022 -9.104 1.00 91.56 95 PRO A N 1
ATOM 726 C CA . PRO A 1 95 ? -3.926 -7.202 -7.940 1.00 91.56 95 PRO A CA 1
ATOM 727 C C . PRO A 1 95 ? -3.907 -5.704 -8.246 1.00 91.56 95 PRO A C 1
ATOM 729 O O . PRO A 1 95 ? -4.201 -4.898 -7.370 1.00 91.56 95 PRO A O 1
ATOM 732 N N . ASN A 1 96 ? -3.567 -5.321 -9.480 1.00 90.38 96 ASN A N 1
ATOM 733 C CA . ASN A 1 96 ? -3.575 -3.933 -9.927 1.00 90.38 96 ASN A CA 1
ATOM 734 C C . ASN A 1 96 ? -4.650 -3.745 -11.004 1.00 90.38 96 ASN A C 1
ATOM 736 O O . ASN A 1 96 ? -4.545 -4.278 -12.110 1.00 90.38 96 ASN A O 1
ATOM 740 N N . LYS A 1 97 ? -5.687 -2.967 -10.683 1.00 88.06 97 LYS A N 1
ATOM 741 C CA . LYS A 1 97 ? -6.845 -2.771 -11.567 1.00 88.06 97 LYS A CA 1
ATOM 742 C C . LYS A 1 97 ? -6.537 -1.907 -12.784 1.00 88.06 97 LYS A C 1
ATOM 744 O O . LYS A 1 97 ? -7.093 -2.163 -13.857 1.00 88.06 97 LYS A O 1
ATOM 749 N N . ALA A 1 98 ? -5.560 -1.009 -12.660 1.00 85.06 98 ALA A N 1
ATOM 750 C CA . ALA A 1 98 ? -5.061 -0.195 -13.762 1.00 85.06 98 ALA A CA 1
ATOM 751 C C . ALA A 1 98 ? -4.417 -1.052 -14.866 1.00 85.06 98 ALA A C 1
ATOM 753 O O . ALA A 1 98 ? -4.505 -0.732 -16.052 1.00 85.06 98 ALA A O 1
ATOM 754 N N . LEU A 1 99 ? -3.802 -2.180 -14.497 1.00 85.38 99 LEU A N 1
ATOM 755 C CA . LEU A 1 99 ? -3.100 -3.048 -15.435 1.00 85.38 99 LEU A CA 1
ATOM 756 C C . LEU A 1 99 ? -4.058 -4.047 -16.095 1.00 85.38 99 LEU A C 1
ATOM 758 O O . LEU A 1 99 ? -4.439 -5.064 -15.518 1.00 85.38 99 LEU A O 1
ATOM 762 N N . ARG A 1 100 ? -4.466 -3.765 -17.336 1.00 78.38 100 ARG A N 1
ATOM 763 C CA . ARG A 1 100 ? -5.374 -4.620 -18.120 1.00 78.38 100 ARG A CA 1
ATOM 764 C C . ARG A 1 100 ? -4.594 -5.468 -19.128 1.00 78.38 100 ARG A C 1
ATOM 766 O O . ARG A 1 100 ? -4.101 -4.951 -20.130 1.00 78.38 100 ARG A O 1
ATOM 773 N N . GLY A 1 101 ? -4.527 -6.780 -18.884 1.00 70.12 101 GLY A N 1
ATOM 774 C CA . GLY A 1 101 ? -3.732 -7.723 -19.687 1.00 70.12 101 GLY A CA 1
ATOM 775 C C . GLY A 1 101 ? -4.071 -7.733 -21.182 1.00 70.12 101 GLY A C 1
ATOM 776 O O . GLY A 1 101 ? -3.168 -7.821 -22.005 1.00 70.12 101 GLY A O 1
ATOM 777 N N . HIS A 1 102 ? -5.340 -7.541 -21.558 1.00 72.94 102 HIS A N 1
ATOM 778 C CA . HIS A 1 102 ? -5.745 -7.523 -22.970 1.00 72.94 102 HIS A CA 1
ATOM 779 C C . HIS A 1 102 ? -5.151 -6.347 -23.756 1.00 72.94 102 HIS A C 1
ATOM 781 O O . HIS A 1 102 ? -4.815 -6.527 -24.918 1.00 72.94 102 HIS A O 1
ATOM 787 N N . HIS A 1 103 ? -4.973 -5.165 -23.154 1.00 69.75 103 HIS A N 1
ATOM 788 C CA . HIS A 1 103 ? -4.296 -4.044 -23.822 1.00 69.75 103 HIS A CA 1
ATOM 789 C C . HIS A 1 103 ? -2.780 -4.281 -23.904 1.00 69.75 103 HIS A C 1
ATOM 791 O O . HIS A 1 103 ? -2.136 -3.959 -24.901 1.00 69.75 103 HIS A O 1
ATOM 797 N N . LEU A 1 104 ? -2.211 -4.893 -22.864 1.00 68.44 104 LEU A N 1
ATOM 798 C CA . LEU A 1 104 ? -0.771 -5.120 -22.718 1.00 68.44 104 LEU A CA 1
ATOM 799 C C . LEU A 1 104 ? -0.277 -6.403 -23.409 1.00 68.44 104 LEU A C 1
ATOM 801 O O . LEU A 1 104 ? 0.922 -6.644 -23.466 1.00 68.44 104 LEU A O 1
ATOM 805 N N . ALA A 1 105 ? -1.167 -7.200 -23.999 1.00 66.19 105 ALA A N 1
ATOM 806 C CA . ALA A 1 105 ? -0.796 -8.280 -24.914 1.00 66.19 105 ALA A CA 1
ATOM 807 C C . ALA A 1 105 ? -0.336 -7.754 -26.289 1.00 66.19 105 ALA A C 1
ATOM 809 O O . ALA A 1 105 ? 0.414 -8.431 -26.989 1.00 66.19 105 ALA A O 1
ATOM 810 N N . TRP A 1 106 ? -0.739 -6.536 -26.664 1.00 65.69 106 TRP A N 1
ATOM 811 C CA . TRP A 1 106 ? -0.442 -5.961 -27.982 1.00 65.69 106 TRP A CA 1
ATOM 812 C C . TRP A 1 106 ? 0.546 -4.793 -27.918 1.00 65.69 106 TRP A C 1
ATOM 814 O O . TRP A 1 106 ? 1.353 -4.624 -28.827 1.00 65.69 106 TRP A O 1
ATOM 824 N N . LEU A 1 107 ? 0.508 -3.997 -26.842 1.00 66.50 107 LEU A N 1
ATOM 825 C CA . LEU A 1 107 ? 1.335 -2.791 -26.697 1.00 66.50 107 LEU A CA 1
ATOM 826 C C . LEU A 1 107 ? 2.858 -3.055 -26.629 1.00 66.50 107 LEU A C 1
ATOM 828 O O . LEU A 1 107 ? 3.592 -2.338 -27.304 1.00 66.50 107 LEU A O 1
ATOM 832 N N . PRO A 1 108 ? 3.362 -4.055 -25.881 1.00 67.81 108 PRO A N 1
ATOM 833 C CA . PRO A 1 108 ? 4.783 -4.383 -25.811 1.00 67.81 108 PRO A CA 1
ATOM 834 C C . PRO A 1 108 ? 5.158 -5.532 -26.765 1.00 67.81 108 PRO A C 1
ATOM 836 O O . PRO A 1 108 ? 6.032 -6.332 -26.444 1.00 67.81 108 PRO A O 1
ATOM 839 N N . HIS A 1 109 ? 4.486 -5.673 -27.912 1.00 64.62 109 HIS A N 1
ATOM 840 C CA . HIS A 1 109 ? 4.815 -6.727 -28.874 1.00 64.62 109 HIS A CA 1
ATOM 841 C C . HIS A 1 109 ? 6.290 -6.634 -29.308 1.00 64.62 109 HIS A C 1
ATOM 843 O O . HIS A 1 109 ? 6.741 -5.585 -29.769 1.00 64.62 109 HIS A O 1
ATOM 849 N N . GLY A 1 110 ? 7.035 -7.732 -29.153 1.00 69.88 110 GLY A N 1
ATOM 850 C CA . GLY A 1 110 ? 8.481 -7.778 -29.403 1.00 69.88 110 GLY A CA 1
ATOM 851 C C . GLY A 1 110 ? 9.353 -7.348 -28.216 1.00 69.88 110 GLY A C 1
ATOM 852 O O . GLY A 1 110 ? 10.565 -7.256 -28.364 1.00 69.88 110 GLY A O 1
ATOM 853 N N . TYR A 1 111 ? 8.768 -7.083 -27.043 1.00 78.00 111 TYR A N 1
ATOM 854 C CA . TYR A 1 111 ? 9.525 -6.929 -25.803 1.00 78.00 111 TYR A CA 1
ATOM 855 C C . TYR A 1 111 ? 9.893 -8.303 -25.235 1.00 78.00 111 TYR A C 1
ATOM 857 O O . TYR A 1 111 ? 9.013 -9.090 -24.887 1.00 78.00 111 TYR A O 1
ATOM 865 N N . ASP A 1 112 ? 11.187 -8.565 -25.059 1.00 79.69 112 ASP A N 1
ATOM 866 C CA . ASP A 1 112 ? 11.708 -9.877 -24.641 1.00 79.69 112 ASP A CA 1
ATOM 867 C C . ASP A 1 112 ? 11.150 -10.382 -23.300 1.00 79.69 112 ASP A C 1
ATOM 869 O O . ASP A 1 112 ? 11.133 -11.583 -23.034 1.00 79.69 112 ASP A O 1
ATOM 873 N N . LYS A 1 113 ? 10.666 -9.479 -22.435 1.00 82.81 113 LYS A N 1
ATOM 874 C CA . LYS A 1 113 ? 10.054 -9.824 -21.140 1.00 82.81 113 LYS A CA 1
ATOM 875 C C . LYS A 1 113 ? 8.528 -9.690 -21.142 1.00 82.81 113 LYS A C 1
ATOM 877 O O . LYS A 1 113 ? 7.926 -9.592 -20.075 1.00 82.81 113 LYS A O 1
ATOM 882 N N . GLN A 1 114 ? 7.878 -9.707 -22.308 1.00 82.75 114 GLN A N 1
ATOM 883 C CA . GLN A 1 114 ? 6.420 -9.593 -22.423 1.00 82.75 114 GLN A CA 1
ATOM 884 C C . GLN A 1 114 ? 5.681 -10.664 -21.604 1.00 82.75 114 GLN A C 1
ATOM 886 O O . GLN A 1 114 ? 4.727 -10.338 -20.902 1.00 82.75 114 GLN A O 1
ATOM 891 N N . ALA A 1 115 ? 6.138 -11.918 -21.640 1.00 84.69 115 ALA A N 1
ATOM 892 C CA . ALA A 1 115 ? 5.533 -12.995 -20.853 1.00 84.69 115 ALA A CA 1
ATOM 893 C C . ALA A 1 115 ? 5.618 -12.726 -19.339 1.00 84.69 115 ALA A C 1
ATOM 895 O O . ALA A 1 115 ? 4.630 -12.884 -18.624 1.00 84.69 115 ALA A O 1
ATOM 896 N N . LEU A 1 116 ? 6.773 -12.245 -18.861 1.00 86.31 116 LEU A N 1
ATOM 897 C CA . LEU A 1 116 ? 6.961 -11.857 -17.461 1.00 86.31 116 LEU A CA 1
ATOM 898 C C . LEU A 1 116 ? 6.050 -10.682 -17.082 1.00 86.31 116 LEU A C 1
ATOM 900 O O . LEU A 1 116 ? 5.419 -10.715 -16.032 1.00 86.31 116 LEU A O 1
ATOM 904 N N . LEU A 1 117 ? 5.930 -9.674 -17.951 1.00 85.94 117 LEU A N 1
ATOM 905 C CA . LEU A 1 117 ? 5.027 -8.543 -17.738 1.00 85.94 117 LEU A CA 1
ATOM 906 C C . LEU A 1 117 ? 3.568 -9.006 -17.615 1.00 85.94 117 LEU A C 1
ATOM 908 O O . LEU A 1 117 ? 2.880 -8.596 -16.685 1.00 85.94 117 LEU A O 1
ATOM 912 N N . LEU A 1 118 ? 3.099 -9.881 -18.511 1.00 86.88 118 LEU A N 1
ATOM 913 C CA . LEU A 1 118 ? 1.743 -10.437 -18.449 1.00 86.88 118 LEU A CA 1
ATOM 914 C C . LEU A 1 118 ? 1.509 -11.240 -17.164 1.00 86.88 118 LEU A C 1
ATOM 916 O O . LEU A 1 118 ? 0.446 -11.098 -16.559 1.00 86.88 118 LEU A O 1
ATOM 920 N N . LYS A 1 119 ? 2.510 -12.001 -16.705 1.00 88.31 119 LYS A N 1
ATOM 921 C CA . LYS A 1 119 ? 2.465 -12.702 -15.416 1.00 88.31 119 LYS A CA 1
ATOM 922 C C . LYS A 1 119 ? 2.349 -11.724 -14.242 1.00 88.31 119 LYS A C 1
ATOM 924 O O . LYS A 1 119 ? 1.462 -11.875 -13.415 1.00 88.31 119 LYS A O 1
ATOM 929 N N . VAL A 1 120 ? 3.156 -10.660 -14.216 1.00 89.00 120 VAL A N 1
ATOM 930 C CA . VAL A 1 120 ? 3.087 -9.622 -13.168 1.00 89.00 120 VAL A CA 1
ATOM 931 C C . VAL A 1 120 ? 1.734 -8.904 -13.153 1.00 89.00 120 VAL A C 1
ATOM 933 O O . VAL A 1 120 ? 1.235 -8.535 -12.095 1.00 89.00 120 VAL A O 1
ATOM 936 N N . ILE A 1 121 ? 1.108 -8.707 -14.312 1.00 88.06 121 ILE A N 1
ATOM 937 C CA . ILE A 1 121 ? -0.230 -8.107 -14.400 1.00 88.06 121 ILE A CA 1
ATOM 938 C C . ILE A 1 121 ? -1.299 -9.042 -13.821 1.00 88.06 121 ILE A C 1
ATOM 940 O O . ILE A 1 121 ? -2.224 -8.574 -13.153 1.00 88.06 121 ILE A O 1
ATOM 944 N N . ALA A 1 122 ? -1.191 -10.340 -14.107 1.00 88.50 122 ALA A N 1
ATOM 945 C CA . ALA A 1 122 ? -2.141 -11.346 -13.651 1.00 88.50 122 ALA A CA 1
ATOM 946 C C . ALA A 1 122 ? -2.009 -11.611 -12.145 1.00 88.50 122 ALA A C 1
ATOM 948 O O . ALA A 1 122 ? -2.999 -11.523 -11.418 1.00 88.50 122 ALA A O 1
ATOM 949 N N . ASP A 1 123 ? -0.781 -11.851 -11.688 1.00 87.94 123 ASP A N 1
ATOM 950 C CA . ASP A 1 123 ? -0.495 -12.421 -10.369 1.00 87.94 123 ASP A CA 1
ATOM 951 C C . ASP A 1 123 ? 0.081 -11.388 -9.388 1.00 87.94 123 ASP A C 1
ATOM 953 O O . ASP A 1 123 ? 0.047 -11.569 -8.171 1.00 87.94 123 ASP A O 1
ATOM 957 N N . GLY A 1 124 ? 0.572 -10.260 -9.903 1.00 89.06 124 GLY A N 1
ATOM 958 C CA . GLY A 1 124 ? 1.372 -9.302 -9.148 1.00 89.06 124 GLY A CA 1
ATOM 959 C C . GLY A 1 124 ? 2.858 -9.638 -9.191 1.00 89.06 124 GLY A C 1
ATOM 960 O O . GLY A 1 124 ? 3.305 -10.561 -9.869 1.00 89.06 124 GLY A O 1
ATOM 961 N N . VAL A 1 125 ? 3.653 -8.854 -8.466 1.00 87.12 125 VAL A N 1
ATOM 962 C CA . VAL A 1 125 ? 5.077 -9.153 -8.298 1.00 87.12 125 VAL A CA 1
ATOM 963 C C . VAL A 1 125 ? 5.208 -10.304 -7.305 1.00 87.12 125 VAL A C 1
ATOM 965 O O . VAL A 1 125 ? 4.924 -10.136 -6.120 1.00 87.12 125 VAL A O 1
ATOM 968 N N . CYS A 1 126 ? 5.639 -11.460 -7.802 1.00 83.62 126 CYS A N 1
ATOM 969 C CA . CYS A 1 126 ? 6.034 -12.606 -6.994 1.00 83.62 126 CYS A CA 1
ATOM 970 C C . CYS A 1 126 ? 7.560 -12.668 -6.967 1.00 83.62 126 CYS A C 1
ATOM 972 O O . CYS A 1 126 ? 8.192 -12.688 -8.022 1.00 83.62 126 CYS A O 1
ATOM 974 N N . HIS A 1 127 ? 8.132 -12.679 -5.771 1.00 82.62 127 HIS A N 1
ATOM 975 C CA . HIS A 1 127 ? 9.568 -12.751 -5.553 1.00 82.62 127 HIS A CA 1
ATOM 976 C C . HIS A 1 127 ? 9.842 -13.848 -4.532 1.00 82.62 127 HIS A C 1
ATOM 978 O O . HIS A 1 127 ? 9.200 -13.846 -3.475 1.00 82.62 127 HIS A O 1
ATOM 984 N N . ASN A 1 128 ? 10.752 -14.773 -4.840 1.00 83.56 128 ASN A N 1
ATOM 985 C CA . ASN A 1 128 ? 11.131 -15.791 -3.876 1.00 83.56 128 ASN A CA 1
ATOM 986 C C . ASN A 1 128 ? 12.242 -15.265 -2.969 1.00 83.56 128 ASN A C 1
ATOM 988 O O . ASN A 1 128 ? 13.109 -14.481 -3.356 1.00 83.56 128 ASN A O 1
ATOM 992 N N . PHE A 1 129 ? 12.186 -15.717 -1.725 1.00 86.81 129 PHE A N 1
ATOM 993 C CA . PHE A 1 129 ? 13.248 -15.516 -0.757 1.00 86.81 129 PHE A CA 1
ATOM 994 C C . PHE A 1 129 ? 14.063 -16.802 -0.660 1.00 86.81 129 PHE A C 1
ATOM 996 O O . PHE A 1 129 ? 13.513 -17.894 -0.809 1.00 86.81 129 PHE A O 1
ATOM 1003 N N . ARG A 1 130 ? 15.356 -16.673 -0.361 1.00 87.44 130 ARG A N 1
ATOM 1004 C CA . ARG A 1 130 ? 16.277 -17.795 -0.154 1.00 87.44 130 ARG A CA 1
ATOM 1005 C C . ARG A 1 130 ? 15.704 -18.794 0.856 1.00 87.44 130 ARG A C 1
ATOM 1007 O O . ARG A 1 130 ? 15.164 -18.395 1.898 1.00 87.44 130 ARG A O 1
ATOM 1014 N N . GLU A 1 131 ? 15.842 -20.084 0.556 1.00 78.50 131 GLU A N 1
ATOM 1015 C CA . GLU A 1 131 ? 15.382 -21.163 1.433 1.00 78.50 131 GLU A CA 1
ATOM 1016 C C . GLU A 1 131 ? 16.013 -21.061 2.831 1.00 78.50 131 GLU A C 1
ATOM 1018 O O . GLU A 1 131 ? 17.171 -20.678 2.995 1.00 78.50 131 GLU A O 1
ATOM 1023 N N . GLY A 1 132 ? 15.228 -21.371 3.866 1.00 75.81 132 GLY A N 1
ATOM 1024 C CA . GLY A 1 132 ? 15.673 -21.288 5.262 1.00 75.81 132 GLY A CA 1
ATOM 1025 C C . GLY A 1 132 ? 15.749 -19.869 5.843 1.00 75.81 132 GLY A C 1
ATOM 1026 O O . GLY A 1 132 ? 16.094 -19.716 7.015 1.00 75.81 132 GLY A O 1
ATOM 1027 N N . SER A 1 133 ? 15.395 -18.827 5.080 1.00 75.94 133 SER A N 1
ATOM 1028 C CA . SER A 1 133 ? 15.367 -17.453 5.590 1.00 75.94 133 SER A CA 1
ATOM 1029 C C . SER A 1 133 ? 14.288 -17.240 6.660 1.00 75.94 133 SER A C 1
ATOM 1031 O O . SER A 1 133 ? 13.081 -17.326 6.413 1.00 75.94 133 SER A O 1
ATOM 1033 N N . THR A 1 134 ? 14.705 -16.875 7.872 1.00 76.25 134 THR A N 1
ATOM 1034 C CA . THR A 1 134 ? 13.785 -16.534 8.965 1.00 76.25 134 THR A CA 1
ATOM 1035 C C . THR A 1 134 ? 13.259 -15.112 8.804 1.00 76.25 134 THR A C 1
ATOM 1037 O O . THR A 1 134 ? 13.977 -14.207 8.376 1.00 76.25 134 THR A O 1
ATOM 1040 N N . ILE A 1 135 ? 11.965 -14.907 9.062 1.00 81.19 135 ILE A N 1
ATOM 1041 C CA . ILE A 1 135 ? 11.345 -13.578 8.986 1.00 81.19 135 ILE A CA 1
ATOM 1042 C C . ILE A 1 135 ? 11.620 -12.870 10.315 1.00 81.19 135 ILE A C 1
ATOM 1044 O O . ILE A 1 135 ? 11.190 -13.386 11.352 1.00 81.19 135 ILE A O 1
ATOM 1048 N N . PRO A 1 136 ? 12.294 -11.704 10.333 1.00 79.00 136 PRO A N 1
ATOM 1049 C CA . PRO A 1 136 ? 12.427 -10.932 11.559 1.00 79.00 136 PRO A CA 1
ATOM 1050 C C . PRO A 1 136 ? 11.046 -10.522 12.062 1.00 79.00 136 PRO A C 1
ATOM 1052 O O . PRO A 1 136 ? 10.298 -9.832 11.371 1.00 79.00 136 PRO A O 1
ATOM 1055 N N . ARG A 1 137 ? 10.712 -10.956 13.278 1.00 79.38 137 ARG A N 1
ATOM 1056 C CA . ARG A 1 137 ? 9.432 -10.641 13.933 1.00 79.38 137 ARG A CA 1
ATOM 1057 C C . ARG A 1 137 ? 9.515 -9.422 14.845 1.00 79.38 137 ARG A C 1
ATOM 1059 O O . ARG A 1 137 ? 8.490 -8.930 15.298 1.00 79.38 137 ARG A O 1
ATOM 1066 N N . GLN A 1 138 ? 10.725 -8.950 15.135 1.00 81.31 138 GLN A N 1
ATOM 1067 C CA . GLN A 1 138 ? 10.930 -7.830 16.038 1.00 81.31 138 GLN A CA 1
ATOM 1068 C C . GLN A 1 138 ? 10.663 -6.505 15.323 1.00 81.31 138 GLN A C 1
ATOM 1070 O O . GLN A 1 138 ? 11.255 -6.218 14.285 1.00 81.31 138 GLN A O 1
ATOM 1075 N N . LEU A 1 139 ? 9.811 -5.678 15.926 1.00 82.62 139 LEU A N 1
ATOM 1076 C CA . LEU A 1 139 ? 9.587 -4.308 15.484 1.00 82.62 139 LEU A CA 1
ATOM 1077 C C . LEU A 1 139 ? 10.880 -3.494 15.629 1.00 82.62 139 LEU A C 1
ATOM 1079 O O . LEU A 1 139 ? 11.408 -3.321 16.731 1.00 82.62 139 LEU A O 1
ATOM 1083 N N . SER A 1 140 ? 11.385 -2.977 14.512 1.00 84.81 140 SER A N 1
ATOM 1084 C CA . SER A 1 140 ? 12.497 -2.029 14.491 1.00 84.81 140 SER A CA 1
ATOM 1085 C C . SER A 1 140 ? 11.990 -0.607 14.710 1.00 84.81 140 SER A C 1
ATOM 1087 O O . SER A 1 140 ? 10.983 -0.203 14.130 1.00 84.81 140 SER A O 1
ATOM 1089 N N . ARG A 1 141 ? 12.718 0.191 15.495 1.00 90.88 141 ARG A N 1
ATOM 1090 C CA . ARG A 1 141 ? 12.454 1.634 15.573 1.00 90.88 141 ARG A CA 1
ATOM 1091 C C . ARG A 1 141 ? 12.793 2.298 14.243 1.00 90.88 141 ARG A C 1
ATOM 1093 O O . ARG A 1 141 ? 13.808 1.965 13.640 1.00 90.88 141 ARG A O 1
ATOM 1100 N N . ASN A 1 142 ? 11.986 3.279 13.847 1.00 94.94 142 ASN A N 1
ATOM 1101 C CA . ASN A 1 142 ? 12.286 4.129 12.699 1.00 94.94 142 ASN A CA 1
ATOM 1102 C C . ASN A 1 142 ? 13.627 4.852 12.867 1.00 94.94 142 ASN A C 1
ATOM 1104 O O . ASN A 1 142 ? 14.036 5.190 13.986 1.00 94.94 142 ASN A O 1
ATOM 1108 N N . HIS A 1 143 ? 14.274 5.144 11.739 1.00 95.44 143 HIS A N 1
ATOM 1109 C CA . HIS A 1 143 ? 15.486 5.953 11.709 1.00 95.44 143 HIS A CA 1
ATOM 1110 C C . HIS A 1 143 ? 15.220 7.344 12.281 1.00 95.44 143 HIS A C 1
ATOM 1112 O O . HIS A 1 143 ? 14.116 7.884 12.175 1.00 95.44 143 HIS A O 1
ATOM 1118 N N . LYS A 1 144 ? 16.260 7.973 12.846 1.00 96.38 144 LYS A N 1
ATOM 1119 C CA . LYS A 1 144 ? 16.151 9.321 13.429 1.00 96.38 144 LYS A CA 1
ATOM 1120 C C . LYS A 1 144 ? 15.534 10.321 12.446 1.00 96.38 144 LYS A C 1
ATOM 1122 O O . LYS A 1 144 ? 14.719 11.134 12.860 1.00 96.38 144 LYS A O 1
ATOM 1127 N N . SER A 1 145 ? 15.876 10.224 11.161 1.00 96.38 145 SER A N 1
ATOM 1128 C CA . SER A 1 145 ? 15.358 11.123 10.127 1.00 96.38 145 SER A CA 1
ATOM 1129 C C . SER A 1 145 ? 13.843 11.036 9.940 1.00 96.38 145 SER A C 1
ATOM 1131 O O . SER A 1 145 ? 13.208 12.069 9.764 1.00 96.38 145 SER A O 1
ATOM 1133 N N . ALA A 1 146 ? 13.249 9.844 10.035 1.00 96.44 146 ALA A N 1
ATOM 1134 C CA . ALA A 1 146 ? 11.799 9.675 9.973 1.00 96.44 146 ALA A CA 1
ATOM 1135 C C . ALA A 1 146 ? 11.098 10.274 11.199 1.00 96.44 146 ALA A C 1
ATOM 1137 O O . ALA A 1 146 ? 10.065 10.915 11.050 1.00 96.44 146 ALA A O 1
ATOM 1138 N N . ASN A 1 147 ? 11.687 10.139 12.392 1.00 95.75 147 ASN A N 1
ATOM 1139 C CA . ASN A 1 147 ? 11.144 10.762 13.604 1.00 95.75 147 ASN A CA 1
ATOM 1140 C C . ASN A 1 147 ? 11.276 12.295 13.563 1.00 95.75 147 ASN A C 1
ATOM 1142 O O . ASN A 1 147 ? 10.388 13.009 14.008 1.00 95.75 147 ASN A O 1
ATOM 1146 N N . THR A 1 148 ? 12.378 12.822 13.020 1.00 96.31 148 THR A N 1
ATOM 1147 C CA . THR A 1 148 ? 12.567 14.273 12.853 1.00 96.31 148 THR A CA 1
ATOM 1148 C C . THR A 1 148 ? 11.611 14.867 11.817 1.00 96.31 148 THR A C 1
ATOM 1150 O O . THR A 1 148 ? 11.169 15.998 11.983 1.00 96.31 148 THR A O 1
ATOM 1153 N N . LEU A 1 149 ? 11.272 14.113 10.769 1.00 96.38 149 LEU A N 1
ATOM 1154 C CA . LEU A 1 149 ? 10.387 14.537 9.679 1.00 96.38 149 LEU A CA 1
ATOM 1155 C C . LEU A 1 149 ? 9.011 13.849 9.763 1.00 96.38 149 LEU A C 1
ATOM 1157 O O . LEU A 1 149 ? 8.396 13.547 8.741 1.00 96.38 149 LEU A O 1
ATOM 1161 N N . GLU A 1 150 ? 8.522 13.599 10.983 1.00 96.25 150 GLU A N 1
ATOM 1162 C CA . GLU A 1 150 ? 7.305 12.815 11.246 1.00 96.25 150 GLU A CA 1
ATOM 1163 C C . GLU A 1 150 ? 6.078 13.363 10.507 1.00 96.25 150 GLU A C 1
ATOM 1165 O O . GLU A 1 150 ? 5.281 12.593 9.979 1.00 96.25 150 GLU A O 1
ATOM 1170 N N . ASN A 1 151 ? 5.932 14.686 10.414 1.00 96.75 151 ASN A N 1
ATOM 1171 C CA . ASN A 1 151 ? 4.799 15.297 9.721 1.00 96.75 151 ASN A CA 1
ATOM 1172 C C . ASN A 1 151 ? 4.798 14.979 8.213 1.00 96.75 151 ASN A C 1
ATOM 1174 O O . ASN A 1 151 ? 3.755 14.638 7.654 1.00 96.75 151 ASN A O 1
ATOM 1178 N N . ALA A 1 152 ? 5.968 15.003 7.568 1.00 96.19 152 ALA A N 1
ATOM 1179 C CA . ALA A 1 152 ? 6.122 14.607 6.170 1.00 96.19 152 ALA A CA 1
ATOM 1180 C C . ALA A 1 152 ? 5.927 13.091 5.969 1.00 96.19 152 ALA A C 1
ATOM 1182 O O . ALA A 1 152 ? 5.329 12.671 4.976 1.00 96.19 152 ALA A O 1
ATOM 1183 N N . LEU A 1 153 ? 6.377 12.265 6.923 1.00 96.69 153 LEU A N 1
ATOM 1184 C CA . LEU A 1 153 ? 6.079 10.829 6.937 1.00 96.69 153 LEU A CA 1
ATOM 1185 C C . LEU A 1 153 ? 4.567 10.581 7.042 1.00 96.69 153 LEU A C 1
ATOM 1187 O O . LEU A 1 153 ? 4.017 9.808 6.261 1.00 96.69 153 LEU A O 1
ATOM 1191 N N . CYS A 1 154 ? 3.891 11.269 7.965 1.00 96.94 154 CYS A N 1
ATOM 1192 C CA . CYS A 1 154 ? 2.448 11.187 8.169 1.00 96.94 154 CYS A CA 1
ATOM 1193 C C . CYS A 1 154 ? 1.685 11.573 6.897 1.00 96.94 154 CYS A C 1
ATOM 1195 O O . CYS A 1 154 ? 0.805 10.831 6.466 1.00 96.94 154 CYS A O 1
ATOM 1197 N N . ARG A 1 155 ? 2.084 12.672 6.240 1.00 96.69 155 ARG A N 1
ATOM 1198 C CA . ARG A 1 155 ? 1.548 13.073 4.933 1.00 96.69 155 ARG A CA 1
ATOM 1199 C C . ARG A 1 155 ? 1.665 11.956 3.899 1.00 96.69 155 ARG A C 1
ATOM 1201 O O . ARG A 1 155 ? 0.670 11.608 3.277 1.00 96.69 155 ARG A O 1
ATOM 1208 N N . SER A 1 156 ? 2.850 11.368 3.738 1.00 96.12 156 SER A N 1
ATOM 1209 C CA . SER A 1 156 ? 3.066 10.296 2.757 1.00 96.12 156 SER A CA 1
ATOM 1210 C C . SER A 1 156 ? 2.249 9.041 3.071 1.00 96.12 156 SER A C 1
ATOM 1212 O O . SER A 1 156 ? 1.712 8.419 2.155 1.00 96.12 156 SER A O 1
ATOM 1214 N N . ILE A 1 157 ? 2.122 8.673 4.352 1.00 96.38 157 ILE A N 1
ATOM 1215 C CA . ILE A 1 157 ? 1.264 7.559 4.771 1.00 96.38 157 ILE A CA 1
ATOM 1216 C C . ILE A 1 157 ? -0.192 7.866 4.432 1.00 96.38 157 ILE A C 1
ATOM 1218 O O . ILE A 1 157 ? -0.870 7.008 3.870 1.00 96.38 157 ILE A O 1
ATOM 1222 N N . ARG A 1 158 ? -0.657 9.085 4.727 1.00 96.88 158 ARG A N 1
ATOM 1223 C CA . ARG A 1 158 ? -2.021 9.513 4.427 1.00 96.88 158 ARG A CA 1
ATOM 1224 C C . ARG A 1 158 ? -2.310 9.490 2.927 1.00 96.88 158 ARG A C 1
ATOM 1226 O O . ARG A 1 158 ? -3.298 8.892 2.519 1.00 96.88 158 ARG A O 1
ATOM 1233 N N . GLU A 1 159 ? -1.426 10.053 2.109 1.00 96.00 159 GLU A N 1
ATOM 1234 C CA . GLU A 1 159 ? -1.533 9.997 0.645 1.00 96.00 159 GLU A CA 1
ATOM 1235 C C . GLU A 1 159 ? -1.596 8.541 0.148 1.00 96.00 159 GLU A C 1
ATOM 1237 O O . GLU A 1 159 ? -2.407 8.211 -0.717 1.00 96.00 159 GLU A O 1
ATOM 1242 N N . GLY A 1 160 ? -0.798 7.642 0.736 1.00 94.94 160 GLY A N 1
ATOM 1243 C CA . GLY A 1 160 ? -0.836 6.214 0.422 1.00 94.94 160 GLY A CA 1
ATOM 1244 C C . GLY A 1 160 ? -2.125 5.508 0.862 1.00 94.94 160 GLY A C 1
ATOM 1245 O O . GLY A 1 160 ? -2.623 4.637 0.146 1.00 94.94 160 GLY A O 1
ATOM 1246 N N . GLN A 1 161 ? -2.699 5.878 2.011 1.00 94.69 161 GLN A N 1
ATOM 1247 C CA . GLN A 1 161 ? -4.007 5.377 2.449 1.00 94.69 161 GLN A CA 1
ATOM 1248 C C . GLN A 1 161 ? -5.119 5.821 1.498 1.00 94.69 161 GLN A C 1
ATOM 1250 O O . GLN A 1 161 ? -5.902 4.982 1.050 1.00 94.69 161 GLN A O 1
ATOM 1255 N N . ASP A 1 162 ? -5.157 7.114 1.168 1.00 93.31 162 ASP A N 1
ATOM 1256 C CA . ASP A 1 162 ? -6.177 7.711 0.301 1.00 93.31 162 ASP A CA 1
ATOM 1257 C C . ASP A 1 162 ? -6.103 7.120 -1.117 1.00 93.31 162 ASP A C 1
ATOM 1259 O O . ASP A 1 162 ? -7.129 6.794 -1.713 1.00 93.31 162 ASP A O 1
ATOM 1263 N N . ALA A 1 163 ? -4.889 6.877 -1.625 1.00 90.38 163 ALA A N 1
ATOM 1264 C CA . ALA A 1 163 ? -4.660 6.186 -2.896 1.00 90.38 163 ALA A CA 1
ATOM 1265 C C . ALA A 1 163 ? -4.908 4.664 -2.828 1.00 90.38 163 ALA A C 1
ATOM 1267 O O . ALA A 1 163 ? -4.823 3.967 -3.840 1.00 90.38 163 ALA A O 1
ATOM 1268 N N . GLY A 1 164 ? -5.165 4.106 -1.641 1.00 89.25 164 GLY A N 1
ATOM 1269 C CA . GLY A 1 164 ? -5.329 2.669 -1.428 1.00 89.25 164 GLY A CA 1
ATOM 1270 C C . GLY A 1 164 ? -4.057 1.843 -1.654 1.00 89.25 164 GLY A C 1
ATOM 1271 O O . GLY A 1 164 ? -4.146 0.617 -1.741 1.00 89.25 164 GLY A O 1
ATOM 1272 N N . THR A 1 165 ? -2.888 2.480 -1.743 1.00 89.50 165 THR A N 1
ATOM 1273 C CA . THR A 1 165 ? -1.591 1.816 -1.930 1.00 89.50 165 THR A CA 1
ATOM 1274 C C . THR A 1 165 ? -1.011 1.314 -0.614 1.00 89.50 165 THR A C 1
ATOM 1276 O O . THR A 1 165 ? -0.289 0.316 -0.621 1.00 89.50 165 THR A O 1
ATOM 1279 N N . TYR A 1 166 ? -1.367 1.941 0.512 1.00 94.25 166 TYR A N 1
ATOM 1280 C CA . TYR A 1 166 ? -0.976 1.514 1.854 1.00 94.25 166 TYR A CA 1
ATOM 1281 C C . TYR A 1 166 ? -2.153 0.955 2.650 1.00 94.25 166 TYR A C 1
ATOM 1283 O O . TYR A 1 166 ? -3.262 1.490 2.646 1.00 94.25 166 TYR A O 1
ATOM 1291 N N . LEU A 1 167 ? -1.870 -0.129 3.369 1.00 94.88 167 LEU A N 1
ATOM 1292 C CA . LEU A 1 167 ? -2.732 -0.693 4.394 1.00 94.88 167 LEU A CA 1
ATOM 1293 C C . LEU A 1 167 ? -2.228 -0.189 5.750 1.00 94.88 167 LEU A C 1
ATOM 1295 O O . LEU A 1 167 ? -1.071 -0.420 6.091 1.00 94.88 167 LEU A O 1
ATOM 1299 N N . VAL A 1 168 ? -3.083 0.477 6.522 1.00 96.44 168 VAL A N 1
ATOM 1300 C CA . VAL A 1 168 ? -2.747 0.917 7.884 1.00 96.44 168 VAL A CA 1
ATOM 1301 C C . VAL A 1 168 ? -3.672 0.197 8.849 1.00 96.44 168 VAL A C 1
ATOM 1303 O O . VAL A 1 168 ? -4.893 0.287 8.729 1.00 96.44 168 VAL A O 1
ATOM 1306 N N . VAL A 1 169 ? -3.080 -0.549 9.776 1.00 97.00 169 VAL A N 1
ATOM 1307 C CA . VAL A 1 169 ? -3.778 -1.386 10.757 1.00 97.00 169 VAL A CA 1
ATOM 1308 C C . VAL A 1 169 ? -3.169 -1.198 12.139 1.00 97.00 169 VAL A C 1
ATOM 1310 O O . VAL A 1 169 ? -2.052 -0.702 12.281 1.00 97.00 169 VAL A O 1
ATOM 1313 N N . ASP A 1 170 ? -3.908 -1.620 13.156 1.00 97.25 170 ASP A N 1
ATOM 1314 C CA . ASP A 1 170 ? -3.441 -1.615 14.536 1.00 97.25 170 ASP A CA 1
ATOM 1315 C C . ASP A 1 170 ? -2.323 -2.655 14.723 1.00 97.25 170 ASP A C 1
ATOM 1317 O O . ASP A 1 170 ? -2.289 -3.691 14.050 1.00 97.25 170 ASP A O 1
ATOM 1321 N N . ILE A 1 171 ? -1.413 -2.394 15.664 1.00 94.38 171 ILE A N 1
ATOM 1322 C CA . ILE A 1 171 ? -0.238 -3.247 15.906 1.00 94.38 171 ILE A CA 1
ATOM 1323 C C . ILE A 1 171 ? -0.652 -4.690 16.231 1.00 94.38 171 ILE A C 1
ATOM 1325 O O . ILE A 1 171 ? -0.104 -5.622 15.650 1.00 94.38 171 ILE A O 1
ATOM 1329 N N . ASP A 1 172 ? -1.676 -4.888 17.062 1.00 94.81 172 ASP A N 1
ATOM 1330 C CA . ASP A 1 172 ? -2.160 -6.225 17.434 1.00 94.81 172 ASP A CA 1
ATOM 1331 C C . ASP A 1 172 ? -2.783 -6.994 16.256 1.00 94.81 172 ASP A C 1
ATOM 1333 O O . ASP A 1 172 ? -2.869 -8.222 16.288 1.00 94.81 172 ASP A O 1
ATOM 1337 N N . VAL A 1 173 ? -3.239 -6.293 15.212 1.00 96.56 173 VAL A N 1
ATOM 1338 C CA . VAL A 1 173 ? -3.696 -6.922 13.968 1.00 96.56 173 VAL A CA 1
ATOM 1339 C C . VAL A 1 173 ? -2.496 -7.389 13.156 1.00 96.56 173 VAL A C 1
ATOM 1341 O O . VAL A 1 173 ? -2.471 -8.536 12.714 1.00 96.56 173 VAL A O 1
ATOM 1344 N N . ALA A 1 174 ? -1.480 -6.536 13.014 1.00 94.44 174 ALA A N 1
ATOM 1345 C CA . ALA A 1 174 ? -0.252 -6.883 12.307 1.00 94.44 174 ALA A CA 1
ATOM 1346 C C . ALA A 1 174 ? 0.487 -8.060 12.972 1.00 94.44 174 ALA A C 1
ATOM 1348 O O . ALA A 1 174 ? 0.947 -8.966 12.280 1.00 94.44 174 ALA A O 1
ATOM 1349 N N . GLU A 1 175 ? 0.565 -8.094 14.303 1.00 92.25 175 GLU A N 1
ATOM 1350 C CA . GLU A 1 175 ? 1.258 -9.149 15.057 1.00 92.25 175 GLU A CA 1
ATOM 1351 C C . GLU A 1 175 ? 0.664 -10.549 14.825 1.00 92.25 175 GLU A C 1
ATOM 1353 O O . GLU A 1 175 ? 1.402 -11.540 14.832 1.00 92.25 175 GLU A O 1
ATOM 1358 N N . ARG A 1 176 ? -0.643 -10.646 14.536 1.00 92.31 176 ARG A N 1
ATOM 1359 C CA . ARG A 1 176 ? -1.326 -11.915 14.209 1.00 92.31 176 ARG A CA 1
ATOM 1360 C C . ARG A 1 176 ? -0.859 -12.518 12.889 1.00 92.31 176 ARG A C 1
ATOM 1362 O O . ARG A 1 176 ? -0.966 -13.727 12.695 1.00 92.31 176 ARG A O 1
ATOM 1369 N N . TRP A 1 177 ? -0.353 -11.701 11.972 1.00 94.00 177 TRP A N 1
ATOM 1370 C CA . TRP A 1 177 ? 0.100 -12.164 10.671 1.00 94.00 177 TRP A CA 1
ATOM 1371 C C . TRP A 1 177 ? 1.570 -12.572 10.743 1.00 94.00 177 TRP A C 1
ATOM 1373 O O . TRP A 1 177 ? 2.473 -11.738 10.675 1.00 94.00 177 TRP A O 1
ATOM 1383 N N . SER A 1 178 ? 1.818 -13.880 10.862 1.00 89.56 178 SER A N 1
ATOM 1384 C CA . SER A 1 178 ? 3.167 -14.474 10.932 1.00 89.56 178 SER A CA 1
ATOM 1385 C C . SER A 1 178 ? 4.046 -14.169 9.712 1.00 89.56 178 SER A C 1
ATOM 1387 O O . SER A 1 178 ? 5.270 -14.185 9.812 1.00 89.56 178 SER A O 1
ATOM 1389 N N . VAL A 1 179 ? 3.414 -13.846 8.584 1.00 89.62 179 VAL A N 1
ATOM 1390 C CA . VAL A 1 179 ? 4.049 -13.573 7.288 1.00 89.62 179 VAL A CA 1
ATOM 1391 C C . VAL A 1 179 ? 4.663 -12.175 7.167 1.00 89.62 179 VAL A C 1
ATOM 1393 O O . VAL A 1 179 ? 5.368 -11.910 6.197 1.00 89.62 179 VAL A O 1
ATOM 1396 N N . LEU A 1 180 ? 4.401 -11.268 8.116 1.00 89.88 180 LEU A N 1
ATOM 1397 C CA . LEU A 1 180 ? 4.939 -9.909 8.061 1.00 89.88 180 LEU A CA 1
ATOM 1398 C C . LEU A 1 180 ? 6.400 -9.838 8.511 1.00 89.88 180 LEU A C 1
ATOM 1400 O O . LEU A 1 180 ? 6.770 -10.391 9.549 1.00 89.88 180 LEU A O 1
ATOM 1404 N N . SER A 1 181 ? 7.178 -9.075 7.743 1.00 88.75 181 SER A N 1
ATOM 1405 C CA . SER A 1 181 ? 8.501 -8.562 8.097 1.00 88.75 181 SER A CA 1
ATOM 1406 C C . SER A 1 181 ? 8.402 -7.059 8.355 1.00 88.75 181 SER A C 1
ATOM 1408 O O . SER A 1 181 ? 7.616 -6.371 7.700 1.00 88.75 181 SER A O 1
ATOM 1410 N N . TYR A 1 182 ? 9.194 -6.555 9.298 1.00 89.56 182 TYR A N 1
ATOM 1411 C CA . TYR A 1 182 ? 9.197 -5.146 9.676 1.00 89.56 182 TYR A CA 1
ATOM 1412 C C . TYR A 1 182 ? 10.530 -4.501 9.317 1.00 89.56 182 TYR A C 1
ATOM 1414 O O . TYR A 1 182 ? 11.592 -5.009 9.678 1.00 89.56 182 TYR A O 1
ATOM 1422 N N . SER A 1 183 ? 10.454 -3.352 8.656 1.00 91.88 183 SER A N 1
ATOM 1423 C CA . SER A 1 183 ? 11.604 -2.521 8.323 1.00 91.88 183 SER A CA 1
ATOM 1424 C C . SER A 1 183 ? 11.349 -1.084 8.770 1.00 91.88 183 SER A C 1
ATOM 1426 O O . SER A 1 183 ? 10.201 -0.631 8.758 1.00 91.88 183 SER A O 1
ATOM 1428 N N . PRO A 1 184 ? 12.396 -0.346 9.161 1.00 94.25 184 PRO A N 1
ATOM 1429 C CA . PRO A 1 184 ? 12.242 1.019 9.617 1.00 94.25 184 PRO A CA 1
ATOM 1430 C C . PRO A 1 184 ? 11.990 1.964 8.443 1.00 94.25 184 PRO A C 1
ATOM 1432 O O . PRO A 1 184 ? 12.508 1.790 7.336 1.00 94.25 184 PRO A O 1
ATOM 1435 N N . PHE A 1 185 ? 11.248 3.031 8.719 1.00 96.12 185 PHE A N 1
ATOM 1436 C CA . PHE A 1 185 ? 11.209 4.177 7.826 1.00 96.12 185 PHE A CA 1
ATOM 1437 C C . PHE A 1 185 ? 12.415 5.087 8.058 1.00 96.12 185 PHE A C 1
ATOM 1439 O O . PHE A 1 185 ? 12.843 5.324 9.191 1.00 96.12 185 PHE A O 1
ATOM 1446 N N . GLY A 1 186 ? 12.924 5.642 6.964 1.00 96.62 186 GLY A N 1
ATOM 1447 C CA . GLY A 1 186 ? 13.768 6.828 6.926 1.00 96.62 186 GLY A CA 1
ATOM 1448 C C . GLY A 1 186 ? 13.076 7.943 6.148 1.00 96.62 186 GLY A C 1
ATOM 1449 O O . GLY A 1 186 ? 12.133 7.705 5.396 1.00 96.62 186 GLY A O 1
ATOM 1450 N N . CYS A 1 187 ? 13.537 9.176 6.321 1.00 97.00 187 CYS A N 1
ATOM 1451 C CA . CYS A 1 187 ? 13.103 10.305 5.500 1.00 97.00 187 CYS A CA 1
ATOM 1452 C C . CYS A 1 187 ? 14.312 11.089 4.993 1.00 97.00 187 CYS A C 1
ATOM 1454 O O . CYS A 1 187 ? 15.311 11.230 5.700 1.00 97.00 187 CYS A O 1
ATOM 1456 N N . VAL A 1 188 ? 14.213 11.600 3.768 1.00 96.12 188 VAL A N 1
ATOM 1457 C CA . VAL A 1 188 ? 15.222 12.467 3.147 1.00 96.12 188 VAL A CA 1
ATOM 1458 C C . VAL A 1 188 ? 14.534 13.722 2.610 1.00 96.12 188 VAL A C 1
ATOM 1460 O O . VAL A 1 188 ? 13.551 13.584 1.879 1.00 96.12 188 VAL A O 1
ATOM 1463 N N . PRO A 1 189 ? 15.019 14.935 2.934 1.00 94.81 189 PRO A N 1
ATOM 1464 C CA . PRO A 1 189 ? 14.472 16.175 2.390 1.00 94.81 189 PRO A CA 1
ATOM 1465 C C . PRO A 1 189 ? 14.386 16.159 0.859 1.00 94.81 189 PRO A C 1
ATOM 1467 O O . PRO A 1 189 ? 15.313 15.715 0.177 1.00 94.81 189 PRO A O 1
ATOM 1470 N N . LYS A 1 190 ? 13.270 16.646 0.312 1.00 92.62 190 LYS A N 1
ATOM 1471 C CA . LYS A 1 190 ? 13.162 16.942 -1.120 1.00 92.62 190 LYS A CA 1
ATOM 1472 C C . LYS A 1 190 ? 13.783 18.316 -1.386 1.00 92.62 190 LYS A C 1
ATOM 1474 O O . LYS A 1 190 ? 13.675 19.219 -0.560 1.00 92.62 190 LYS A O 1
ATOM 1479 N N . ALA A 1 191 ? 14.455 18.450 -2.527 1.00 89.75 191 ALA A N 1
ATOM 1480 C CA . ALA A 1 191 ? 14.884 19.759 -3.002 1.00 89.75 191 ALA A CA 1
ATOM 1481 C C . ALA A 1 191 ? 13.650 20.636 -3.260 1.00 89.75 191 ALA A C 1
ATOM 1483 O O . ALA A 1 191 ? 12.607 20.118 -3.658 1.00 89.75 191 ALA A O 1
ATOM 1484 N N . ASP A 1 192 ? 13.786 21.940 -3.023 1.00 91.75 192 ASP A N 1
ATOM 1485 C CA . ASP A 1 192 ? 12.773 22.961 -3.323 1.00 91.75 192 ASP A CA 1
ATOM 1486 C C . ASP A 1 192 ? 11.432 22.817 -2.574 1.00 91.75 192 ASP A C 1
ATOM 1488 O O . ASP A 1 192 ? 10.424 23.401 -2.969 1.00 91.75 192 ASP A O 1
ATOM 1492 N N . THR A 1 193 ? 11.407 22.081 -1.460 1.00 90.75 193 THR A N 1
ATOM 1493 C CA . THR A 1 193 ? 10.231 21.948 -0.584 1.00 90.75 193 THR A CA 1
ATOM 1494 C C . THR A 1 193 ? 10.617 22.116 0.878 1.00 90.75 193 THR A C 1
ATOM 1496 O O . THR A 1 193 ? 11.735 21.772 1.256 1.00 90.75 193 THR A O 1
ATOM 1499 N N . ASP A 1 194 ? 9.678 22.555 1.716 1.00 92.06 194 ASP A N 1
ATOM 1500 C CA . ASP A 1 194 ? 9.858 22.527 3.168 1.00 92.06 194 ASP A CA 1
ATOM 1501 C C . ASP A 1 194 ? 9.917 21.068 3.672 1.00 92.06 194 ASP A C 1
ATOM 1503 O O . ASP A 1 194 ? 8.911 20.355 3.574 1.00 92.06 194 ASP A O 1
ATOM 1507 N N . PRO A 1 195 ? 11.049 20.605 4.242 1.00 90.38 195 PRO A N 1
ATOM 1508 C CA . PRO A 1 195 ? 11.189 19.239 4.743 1.00 90.38 195 PRO A CA 1
ATOM 1509 C C . PRO A 1 195 ? 10.183 18.880 5.842 1.00 90.38 195 PRO A C 1
ATOM 1511 O O . PRO A 1 195 ? 9.869 17.703 6.019 1.00 90.38 195 PRO A O 1
ATOM 1514 N N . ALA A 1 196 ? 9.665 19.873 6.575 1.00 88.69 196 ALA A N 1
ATOM 1515 C CA . ALA A 1 196 ? 8.639 19.663 7.593 1.00 88.69 196 ALA A CA 1
ATOM 1516 C C . ALA A 1 196 ? 7.268 19.302 6.991 1.00 88.69 196 ALA A C 1
ATOM 1518 O O . ALA A 1 196 ? 6.435 18.702 7.674 1.00 88.69 196 ALA A O 1
ATOM 1519 N N . LEU A 1 197 ? 7.030 19.645 5.722 1.00 91.56 197 LEU A N 1
ATOM 1520 C CA . LEU A 1 197 ? 5.791 19.358 4.997 1.00 91.56 197 LEU A CA 1
ATOM 1521 C C . LEU A 1 197 ? 5.963 18.251 3.958 1.00 91.56 197 LEU A C 1
ATOM 1523 O O . LEU A 1 197 ? 4.992 17.566 3.629 1.00 91.56 197 LEU A O 1
ATOM 1527 N N . GLU A 1 198 ? 7.165 18.083 3.409 1.00 93.31 198 GLU A N 1
ATOM 1528 C CA . GLU A 1 198 ? 7.416 17.109 2.359 1.00 93.31 198 GLU A CA 1
ATOM 1529 C C . GLU A 1 198 ? 8.840 16.548 2.381 1.00 93.31 198 GLU A C 1
ATOM 1531 O O . GLU A 1 198 ? 9.840 17.258 2.320 1.00 93.31 198 GLU A O 1
ATOM 1536 N N . ALA A 1 199 ? 8.929 15.223 2.389 1.00 95.00 199 ALA A N 1
ATOM 1537 C CA . ALA A 1 199 ? 10.179 14.485 2.321 1.00 95.00 199 ALA A CA 1
ATOM 1538 C C . ALA A 1 199 ? 9.993 13.250 1.435 1.00 95.00 199 ALA A C 1
ATOM 1540 O O . ALA A 1 199 ? 8.875 12.828 1.128 1.00 95.00 199 ALA A O 1
ATOM 1541 N N . ARG A 1 200 ? 11.099 12.652 0.997 1.00 94.62 200 ARG A N 1
ATOM 1542 C CA . ARG A 1 200 ? 11.100 11.304 0.430 1.00 94.62 200 ARG A CA 1
ATOM 1543 C C . ARG A 1 200 ? 11.112 10.319 1.586 1.00 94.62 200 ARG A C 1
ATOM 1545 O O . ARG A 1 200 ? 12.112 10.226 2.297 1.00 94.62 200 ARG A O 1
ATOM 1552 N N . VAL A 1 201 ? 10.010 9.601 1.762 1.00 94.88 201 VAL A N 1
ATOM 1553 C CA . VAL A 1 201 ? 9.967 8.458 2.673 1.00 94.88 201 VAL A CA 1
ATOM 1554 C C . VAL A 1 201 ? 10.744 7.311 2.040 1.00 94.88 201 VAL A C 1
ATOM 1556 O O . VAL A 1 201 ? 10.558 6.989 0.867 1.00 94.88 201 VAL A O 1
ATOM 1559 N N . ILE A 1 202 ? 11.634 6.713 2.820 1.00 94.81 202 ILE A N 1
ATOM 1560 C CA . ILE A 1 202 ? 12.428 5.550 2.443 1.00 94.81 202 ILE A CA 1
ATOM 1561 C C . ILE A 1 202 ? 11.977 4.396 3.324 1.00 94.81 202 ILE A C 1
ATOM 1563 O O . ILE A 1 202 ? 12.020 4.496 4.548 1.00 94.81 202 ILE A O 1
ATOM 1567 N N . HIS A 1 203 ? 11.565 3.302 2.697 1.00 92.50 203 HIS A N 1
ATOM 1568 C CA . HIS A 1 203 ? 11.376 2.034 3.383 1.00 92.50 203 HIS A CA 1
ATOM 1569 C C . HIS A 1 203 ? 12.712 1.287 3.362 1.00 92.50 203 HIS A C 1
ATOM 1571 O O . HIS A 1 203 ? 13.170 0.878 2.293 1.00 92.50 203 HIS A O 1
ATOM 1577 N N . ASP A 1 204 ? 13.370 1.151 4.513 1.00 94.38 204 ASP A N 1
ATOM 1578 C CA . ASP A 1 204 ? 14.711 0.569 4.578 1.00 94.38 204 ASP A CA 1
ATOM 1579 C C . ASP A 1 204 ? 14.663 -0.962 4.533 1.00 94.38 204 ASP A C 1
ATOM 1581 O O . ASP A 1 204 ? 14.719 -1.658 5.545 1.00 94.38 204 ASP A O 1
ATOM 1585 N N . LEU A 1 205 ? 14.559 -1.487 3.315 1.00 92.75 205 LEU A N 1
ATOM 1586 C CA . LEU A 1 205 ? 14.527 -2.922 3.035 1.00 92.75 205 LEU A CA 1
ATOM 1587 C C . LEU A 1 205 ? 15.875 -3.629 3.253 1.00 92.75 205 LEU A C 1
ATOM 1589 O O . LEU A 1 205 ? 15.929 -4.847 3.098 1.00 92.75 205 LEU A O 1
ATOM 1593 N N . SER A 1 206 ? 16.932 -2.895 3.619 1.00 91.88 206 SER A N 1
ATOM 1594 C CA . SER A 1 206 ? 18.262 -3.428 3.946 1.00 91.88 206 SER A CA 1
ATOM 1595 C C . SER A 1 206 ? 18.487 -3.594 5.454 1.00 91.88 206 SER A C 1
ATOM 1597 O O . SER A 1 206 ? 19.561 -4.023 5.874 1.00 91.88 206 SER A O 1
ATOM 1599 N N . PHE A 1 207 ? 17.488 -3.278 6.285 1.00 89.94 207 PHE A N 1
ATOM 1600 C CA . PHE A 1 207 ? 17.547 -3.458 7.734 1.00 89.94 207 PHE A CA 1
ATOM 1601 C C . PHE A 1 207 ? 16.576 -4.554 8.225 1.00 89.94 207 PHE A C 1
ATOM 1603 O O . PHE A 1 207 ? 15.461 -4.657 7.704 1.00 89.94 207 PHE A O 1
ATOM 1610 N N . PRO A 1 208 ? 16.945 -5.333 9.264 1.00 88.56 208 PRO A N 1
ATOM 1611 C CA . PRO A 1 208 ? 18.275 -5.403 9.876 1.00 88.56 208 PRO A CA 1
ATOM 1612 C C . PRO A 1 208 ? 19.253 -6.176 8.991 1.00 88.56 208 PRO A C 1
ATOM 1614 O O . PRO A 1 208 ? 18.862 -7.111 8.301 1.00 88.56 208 PRO A O 1
ATOM 1617 N N . VAL A 1 209 ? 20.534 -5.817 9.053 1.00 87.06 209 VAL A N 1
ATOM 1618 C CA . VAL A 1 209 ? 21.591 -6.517 8.307 1.00 87.06 209 VAL A CA 1
ATOM 1619 C C . VAL A 1 209 ? 21.525 -8.020 8.584 1.00 87.06 209 VAL A C 1
ATOM 1621 O O . VAL A 1 209 ? 21.327 -8.424 9.731 1.00 87.06 209 VAL A O 1
ATOM 1624 N N . SER A 1 210 ? 21.721 -8.833 7.546 1.00 86.19 210 SER A N 1
ATOM 1625 C CA . SER A 1 210 ? 21.672 -10.305 7.506 1.00 86.19 210 SER A CA 1
ATOM 1626 C C . SER A 1 210 ? 20.290 -10.951 7.627 1.00 86.19 210 SER A C 1
ATOM 1628 O O . SER A 1 210 ? 20.168 -12.154 7.407 1.00 86.19 210 SER A O 1
ATOM 1630 N N . ALA A 1 211 ? 19.244 -10.181 7.929 1.00 86.69 211 ALA A N 1
ATOM 1631 C CA . ALA A 1 211 ? 17.877 -10.697 7.993 1.00 86.69 211 ALA A CA 1
ATOM 1632 C C . ALA A 1 211 ? 16.853 -9.779 7.304 1.00 86.69 211 ALA A C 1
ATOM 1634 O O . ALA A 1 211 ? 15.647 -10.007 7.404 1.00 86.69 211 ALA A O 1
ATOM 1635 N N . SER A 1 212 ? 17.327 -8.750 6.602 1.00 90.38 212 SER A N 1
ATOM 1636 C CA . SER A 1 212 ? 16.500 -7.784 5.893 1.00 90.38 212 SER A CA 1
ATOM 1637 C C . SER A 1 212 ? 15.785 -8.417 4.702 1.00 90.38 212 SER A C 1
ATOM 1639 O O . SER A 1 212 ? 16.136 -9.509 4.250 1.00 90.38 212 SER A O 1
ATOM 1641 N N . VAL A 1 213 ? 14.782 -7.721 4.161 1.00 90.19 213 VAL A N 1
ATOM 1642 C CA . VAL A 1 213 ? 14.110 -8.159 2.928 1.00 90.19 213 VAL A CA 1
ATOM 1643 C C . VAL A 1 213 ? 15.142 -8.366 1.818 1.00 90.19 213 VAL A C 1
ATOM 1645 O O . VAL A 1 213 ? 15.133 -9.419 1.189 1.00 90.19 213 VAL A O 1
ATOM 1648 N N . ASN A 1 214 ? 16.079 -7.428 1.658 1.00 90.69 214 ASN A N 1
ATOM 1649 C CA . ASN A 1 214 ? 17.120 -7.490 0.635 1.00 90.69 214 ASN A CA 1
ATOM 1650 C C . ASN A 1 214 ? 18.118 -8.640 0.849 1.00 90.69 214 ASN A C 1
ATOM 1652 O O . ASN A 1 214 ? 18.512 -9.279 -0.120 1.00 90.69 214 ASN A O 1
ATOM 1656 N N . ASP A 1 215 ? 18.514 -8.941 2.090 1.00 89.94 215 ASP A N 1
ATOM 1657 C CA . ASP A 1 215 ? 19.444 -10.054 2.370 1.00 89.94 215 ASP A CA 1
ATOM 1658 C C . ASP A 1 215 ? 18.815 -11.425 2.091 1.00 89.94 215 ASP A C 1
ATOM 1660 O O . ASP A 1 215 ? 19.496 -12.394 1.732 1.00 89.94 215 ASP A O 1
ATOM 1664 N N . ARG A 1 216 ? 17.496 -11.503 2.286 1.00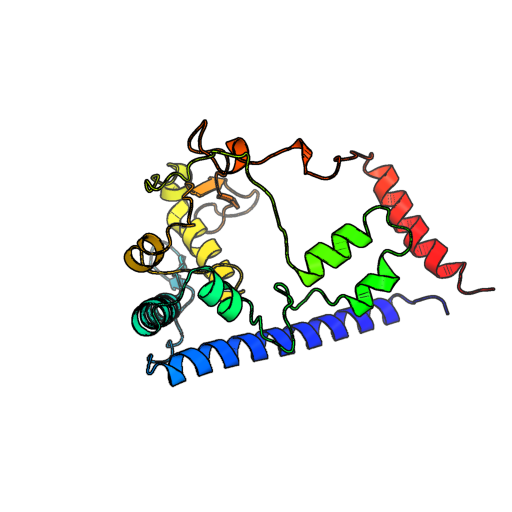 90.44 216 ARG A N 1
ATOM 1665 C CA . ARG A 1 216 ? 16.695 -12.705 2.069 1.00 90.44 216 ARG A CA 1
ATOM 1666 C C . ARG A 1 216 ? 16.311 -12.888 0.607 1.00 90.44 216 ARG A C 1
ATOM 1668 O O . ARG A 1 216 ? 15.989 -14.009 0.225 1.00 90.44 216 ARG A O 1
ATOM 1675 N N . SER A 1 217 ? 16.276 -11.815 -0.175 1.00 89.56 217 SER A N 1
ATOM 1676 C CA . SER A 1 217 ? 15.961 -11.856 -1.599 1.00 89.56 217 SER A CA 1
ATOM 1677 C C . SER A 1 217 ? 16.963 -12.713 -2.366 1.00 89.56 217 SER A C 1
ATOM 1679 O O . SER A 1 217 ? 18.168 -12.642 -2.118 1.00 89.56 217 SER A O 1
ATOM 1681 N N . ASP A 1 218 ? 16.469 -13.512 -3.311 1.00 87.75 218 ASP A N 1
ATOM 1682 C CA . ASP A 1 218 ? 17.335 -14.207 -4.260 1.00 87.75 218 ASP A CA 1
ATOM 1683 C C . ASP A 1 218 ? 17.576 -13.318 -5.496 1.00 87.75 218 ASP A C 1
ATOM 1685 O O . ASP A 1 218 ? 16.643 -13.078 -6.272 1.00 87.75 218 ASP A O 1
ATOM 1689 N N . PRO A 1 219 ? 18.791 -12.764 -5.681 1.00 82.38 219 PRO A N 1
ATOM 1690 C CA . PRO A 1 219 ? 19.089 -11.928 -6.835 1.00 82.38 219 PRO A CA 1
ATOM 1691 C C . PRO A 1 219 ? 19.139 -12.721 -8.146 1.00 82.38 219 PRO A C 1
ATOM 1693 O O . PRO A 1 219 ? 18.930 -12.119 -9.199 1.00 82.38 219 PRO A O 1
ATOM 1696 N N . ASP A 1 220 ? 19.375 -14.036 -8.101 1.00 84.38 220 ASP A N 1
ATOM 1697 C CA . ASP A 1 220 ? 19.533 -14.863 -9.304 1.00 84.38 220 ASP A CA 1
ATOM 1698 C C . ASP A 1 220 ? 18.193 -15.093 -10.023 1.00 84.38 220 ASP A C 1
ATOM 1700 O O . ASP A 1 220 ? 18.154 -15.385 -11.219 1.00 84.38 220 ASP A O 1
ATOM 1704 N N . GLU A 1 221 ? 17.075 -14.883 -9.326 1.00 82.44 221 GLU A N 1
ATOM 1705 C CA . GLU A 1 221 ? 15.732 -14.931 -9.907 1.00 82.44 221 GLU A CA 1
ATOM 1706 C C . GLU A 1 221 ? 15.283 -13.612 -10.544 1.00 82.44 221 GLU A C 1
ATOM 1708 O O . GLU A 1 221 ? 14.271 -13.562 -11.258 1.00 82.44 221 GLU A O 1
ATOM 1713 N N . LEU A 1 222 ? 15.998 -12.516 -10.281 1.00 80.94 222 LEU A N 1
ATOM 1714 C CA . LEU A 1 222 ? 15.644 -11.223 -10.840 1.00 80.94 222 LEU A CA 1
ATOM 1715 C C . LEU A 1 222 ? 16.035 -11.175 -12.324 1.00 80.94 222 LEU A C 1
ATOM 1717 O O . LEU A 1 222 ? 17.115 -11.626 -12.712 1.00 80.94 222 LEU A O 1
ATOM 1721 N N . PRO A 1 223 ? 15.186 -10.604 -13.198 1.00 80.19 223 PRO A N 1
ATOM 1722 C CA . PRO A 1 223 ? 15.563 -10.419 -14.588 1.00 80.19 223 PRO A CA 1
ATOM 1723 C C . PRO A 1 223 ? 16.814 -9.540 -14.663 1.00 80.19 223 PRO A C 1
ATOM 1725 O O . PRO A 1 223 ? 16.877 -8.489 -14.027 1.00 80.19 223 PRO A O 1
ATOM 1728 N N . GLN A 1 224 ? 17.787 -9.958 -15.477 1.00 79.62 224 GLN A N 1
ATOM 1729 C CA . GLN A 1 224 ? 19.029 -9.216 -15.675 1.00 79.62 224 GLN A CA 1
ATOM 1730 C C . GLN A 1 224 ? 18.744 -7.743 -16.003 1.00 79.62 224 GLN A C 1
ATOM 1732 O O . GLN A 1 224 ? 18.066 -7.426 -16.985 1.00 79.62 224 GLN A O 1
ATOM 1737 N N . LEU A 1 225 ? 19.288 -6.847 -15.181 1.00 76.12 225 LEU A N 1
ATOM 1738 C CA . LEU A 1 225 ? 19.250 -5.410 -15.419 1.00 76.12 225 LEU A CA 1
ATOM 1739 C C . LEU A 1 225 ? 20.240 -5.062 -16.531 1.00 76.12 225 LEU A C 1
ATOM 1741 O O . LEU A 1 225 ? 21.455 -5.103 -16.340 1.00 76.12 225 LEU A O 1
ATOM 1745 N N . ILE A 1 226 ? 19.711 -4.721 -17.704 1.00 74.38 226 ILE A N 1
ATOM 1746 C CA . ILE A 1 226 ? 20.501 -4.199 -18.818 1.00 74.38 226 ILE A CA 1
ATOM 1747 C C . ILE A 1 226 ? 20.461 -2.674 -18.733 1.00 74.38 226 ILE A C 1
ATOM 1749 O O . ILE A 1 226 ? 19.427 -2.051 -18.977 1.00 74.38 226 ILE A O 1
ATOM 1753 N N . TYR A 1 227 ? 21.589 -2.071 -18.369 1.00 76.81 227 TYR A N 1
ATOM 1754 C CA . TYR A 1 227 ? 21.732 -0.620 -18.358 1.00 76.81 227 TYR A CA 1
ATOM 1755 C C . TYR A 1 227 ? 22.067 -0.134 -19.768 1.00 76.81 227 TYR A C 1
ATOM 1757 O O . TYR A 1 227 ? 23.184 -0.296 -20.253 1.00 76.81 227 TYR A O 1
ATOM 1765 N N . GLU A 1 228 ? 21.087 0.470 -20.435 1.00 77.31 228 GLU A N 1
ATOM 1766 C CA . GLU A 1 228 ? 21.292 1.172 -21.701 1.00 77.31 228 GLU A CA 1
ATOM 1767 C C . GLU A 1 228 ? 21.511 2.668 -21.449 1.00 77.31 228 GLU A C 1
ATOM 1769 O O . GLU A 1 228 ? 20.881 3.275 -20.582 1.00 77.31 228 GLU A O 1
ATOM 1774 N N . HIS A 1 229 ? 22.388 3.291 -22.240 1.00 84.56 229 HIS A N 1
ATOM 1775 C CA . HIS A 1 229 ? 22.561 4.741 -22.198 1.00 84.56 229 HIS A CA 1
ATOM 1776 C C . HIS A 1 229 ? 21.228 5.442 -22.503 1.00 84.56 229 HIS A C 1
ATOM 1778 O O . HIS A 1 229 ? 20.510 5.035 -23.419 1.00 84.56 229 HIS A O 1
ATOM 1784 N N . ILE A 1 230 ? 20.924 6.544 -21.807 1.00 81.69 230 ILE A N 1
ATOM 1785 C CA . ILE A 1 230 ? 19.648 7.270 -21.952 1.00 81.69 230 ILE A CA 1
ATOM 1786 C C . ILE A 1 230 ? 19.329 7.631 -23.411 1.00 81.69 230 ILE A C 1
ATOM 1788 O O . ILE A 1 230 ? 18.181 7.558 -23.837 1.00 81.69 230 ILE A O 1
ATOM 1792 N N . GLY A 1 231 ? 20.353 7.927 -24.218 1.00 83.75 231 GLY A N 1
ATOM 1793 C CA . GLY A 1 231 ? 20.196 8.185 -25.652 1.00 83.75 231 GLY A CA 1
ATOM 1794 C C . GLY A 1 231 ? 19.705 6.977 -26.466 1.00 83.75 231 GLY A C 1
ATOM 1795 O O . GLY A 1 231 ? 18.992 7.158 -27.446 1.00 83.75 231 GLY A O 1
ATOM 1796 N N . ALA A 1 232 ? 20.047 5.745 -26.077 1.00 76.94 232 ALA A N 1
ATOM 1797 C CA . ALA A 1 232 ? 19.520 4.535 -26.711 1.00 76.94 232 ALA A CA 1
ATOM 1798 C C . ALA A 1 232 ? 18.042 4.319 -26.356 1.00 76.94 232 ALA A C 1
ATOM 1800 O O . ALA A 1 232 ? 17.239 4.028 -27.242 1.00 76.94 232 ALA A O 1
ATOM 1801 N N . ILE A 1 233 ? 17.670 4.567 -25.097 1.00 71.69 233 ILE A N 1
ATOM 1802 C CA . ILE A 1 233 ? 16.276 4.527 -24.638 1.00 71.69 233 ILE A CA 1
ATOM 1803 C C . ILE A 1 233 ? 15.445 5.591 -25.367 1.00 71.69 233 ILE A C 1
ATOM 1805 O O . ILE A 1 233 ? 14.395 5.272 -25.923 1.00 71.69 233 ILE A O 1
ATOM 1809 N N . ALA A 1 234 ? 15.938 6.832 -25.441 1.00 75.25 234 ALA A N 1
ATOM 1810 C CA . ALA A 1 234 ? 15.284 7.924 -26.161 1.00 75.25 234 ALA A CA 1
ATOM 1811 C C . ALA A 1 234 ? 15.057 7.567 -27.638 1.00 75.25 234 ALA A C 1
ATOM 1813 O O . ALA A 1 234 ? 13.924 7.621 -28.116 1.00 75.25 234 ALA A O 1
ATOM 1814 N N . ARG A 1 235 ? 16.093 7.066 -28.328 1.00 73.19 235 ARG A N 1
ATOM 1815 C CA . ARG A 1 235 ? 15.968 6.579 -29.710 1.00 73.19 235 ARG A CA 1
ATOM 1816 C C . ARG A 1 235 ? 14.952 5.449 -29.839 1.00 73.19 235 ARG A C 1
ATOM 1818 O O . ARG A 1 235 ? 14.186 5.445 -30.791 1.00 73.19 235 ARG A O 1
ATOM 1825 N N . ARG A 1 236 ? 14.896 4.494 -28.906 1.00 66.94 236 ARG A N 1
ATOM 1826 C CA . ARG A 1 236 ? 13.889 3.417 -28.930 1.00 66.94 236 ARG A CA 1
ATOM 1827 C C . ARG A 1 236 ? 12.471 3.950 -28.760 1.00 66.94 236 ARG A C 1
ATOM 1829 O O . ARG A 1 236 ? 11.574 3.447 -29.432 1.00 66.94 236 ARG A O 1
ATOM 1836 N N . ILE A 1 237 ? 12.256 4.959 -27.920 1.00 68.00 237 ILE A N 1
ATOM 1837 C CA . ILE A 1 237 ? 10.952 5.623 -27.765 1.00 68.00 237 ILE A CA 1
ATOM 1838 C C . ILE A 1 237 ? 10.571 6.349 -29.062 1.00 68.00 237 ILE A C 1
ATOM 1840 O O . ILE A 1 237 ? 9.451 6.189 -29.554 1.00 68.00 237 ILE A O 1
ATOM 1844 N N . GLU A 1 238 ? 11.506 7.089 -29.658 1.00 71.06 238 GLU A N 1
ATOM 1845 C CA . GLU A 1 238 ? 11.313 7.792 -30.932 1.00 71.06 238 GLU A CA 1
ATOM 1846 C C . GLU A 1 238 ? 11.042 6.819 -32.088 1.00 71.06 238 GLU A C 1
ATOM 1848 O O . GLU A 1 238 ? 10.095 7.010 -32.854 1.00 71.06 238 GLU A O 1
ATOM 1853 N N . ILE A 1 239 ? 11.811 5.731 -32.181 1.00 63.38 239 ILE A N 1
ATOM 1854 C CA . ILE A 1 239 ? 11.645 4.669 -33.179 1.00 63.38 239 ILE A CA 1
ATOM 1855 C C . ILE A 1 239 ? 10.337 3.924 -32.948 1.00 63.38 239 ILE A C 1
ATOM 1857 O O . ILE A 1 239 ? 9.619 3.710 -33.910 1.00 63.38 239 ILE A O 1
ATOM 1861 N N . SER A 1 240 ? 9.960 3.580 -31.716 1.00 56.44 240 SER A N 1
ATOM 1862 C CA . SER A 1 240 ? 8.665 2.937 -31.434 1.00 56.44 240 SER A CA 1
ATOM 1863 C C . SER A 1 240 ? 7.506 3.849 -31.836 1.00 56.44 240 SER A C 1
ATOM 1865 O O . SER A 1 240 ? 6.554 3.403 -32.472 1.00 56.44 240 SER A O 1
ATOM 1867 N N . SER A 1 241 ? 7.644 5.154 -31.587 1.00 54.97 241 SER A N 1
ATOM 1868 C CA . SER A 1 241 ? 6.702 6.192 -32.027 1.00 54.97 241 SER A CA 1
ATOM 1869 C C . SER A 1 241 ? 6.672 6.392 -33.549 1.00 54.97 241 SER A C 1
ATOM 1871 O O . SER A 1 241 ? 5.709 6.956 -34.071 1.00 54.97 241 SER A O 1
ATOM 1873 N N . SER A 1 242 ? 7.711 5.952 -34.265 1.00 46.53 242 SER A N 1
ATOM 1874 C CA . SER A 1 242 ? 7.870 6.076 -35.723 1.00 46.53 242 SER A CA 1
ATOM 1875 C C . SER A 1 242 ? 7.532 4.775 -36.469 1.00 46.53 242 SER A C 1
ATOM 1877 O O . SER A 1 242 ? 6.918 4.810 -37.530 1.00 46.53 242 SER A O 1
ATOM 1879 N N . ALA A 1 243 ? 7.820 3.608 -35.896 1.00 45.88 243 ALA A N 1
ATOM 1880 C CA . ALA A 1 243 ? 7.446 2.282 -36.386 1.00 45.88 243 ALA A CA 1
ATOM 1881 C C . ALA A 1 243 ? 5.928 2.061 -36.284 1.00 45.88 243 ALA A C 1
ATOM 1883 O O . ALA A 1 243 ? 5.321 1.504 -37.200 1.00 45.88 243 ALA A O 1
ATOM 1884 N N . LEU A 1 244 ? 5.292 2.625 -35.248 1.00 45.88 244 LEU A N 1
ATOM 1885 C CA . LEU A 1 244 ? 3.841 2.823 -35.182 1.00 45.88 244 LEU A CA 1
ATOM 1886 C C . LEU A 1 244 ? 3.299 3.736 -36.291 1.00 45.88 244 LEU A C 1
ATOM 1888 O O . LEU A 1 244 ? 2.088 3.780 -36.450 1.00 45.88 244 LEU A O 1
ATOM 1892 N N . ARG A 1 245 ? 4.129 4.469 -37.049 1.00 40.84 245 ARG A N 1
ATOM 1893 C CA . ARG A 1 245 ? 3.710 5.244 -38.236 1.00 40.84 245 ARG A CA 1
ATOM 1894 C C . ARG A 1 245 ? 3.963 4.499 -39.547 1.00 40.84 245 ARG A C 1
ATOM 1896 O O . ARG A 1 245 ? 3.191 4.697 -40.473 1.00 40.84 245 ARG A O 1
ATOM 1903 N N . LEU A 1 246 ? 4.984 3.640 -39.618 1.00 38.38 246 LEU A N 1
ATOM 1904 C CA . LEU A 1 246 ? 5.367 2.908 -40.838 1.00 38.38 246 LEU A CA 1
ATOM 1905 C C . LEU A 1 246 ? 4.607 1.584 -41.040 1.00 38.38 246 LEU A C 1
ATOM 1907 O O . LEU A 1 246 ? 4.292 1.238 -42.171 1.00 38.38 246 LEU A O 1
ATOM 1911 N N . ARG A 1 247 ? 4.195 0.875 -39.976 1.00 41.22 247 ARG A N 1
ATOM 1912 C CA . ARG A 1 247 ? 3.321 -0.326 -40.081 1.00 41.22 247 ARG A CA 1
ATOM 1913 C C . ARG A 1 247 ? 1.857 -0.009 -40.450 1.00 41.22 247 ARG A C 1
ATOM 1915 O O . ARG A 1 247 ? 0.963 -0.818 -40.251 1.00 41.22 247 ARG A O 1
ATOM 1922 N N . GLN A 1 248 ? 1.601 1.211 -40.905 1.00 45.03 248 GLN A N 1
ATOM 1923 C CA . GLN A 1 248 ? 0.279 1.801 -41.118 1.00 45.03 248 GLN A CA 1
ATOM 1924 C C . GLN A 1 248 ? 0.020 2.119 -42.598 1.00 45.03 248 GLN A C 1
ATOM 1926 O O . GLN A 1 248 ? -1.082 2.569 -42.918 1.00 45.03 248 GLN A O 1
ATOM 1931 N N . SER A 1 249 ? 1.060 1.979 -43.426 1.00 40.88 249 SER A N 1
ATOM 1932 C CA . SER A 1 249 ? 1.169 2.358 -44.839 1.00 40.88 249 SER A CA 1
ATOM 1933 C C . SER A 1 249 ? 1.477 1.152 -45.741 1.00 40.88 249 SER A C 1
ATOM 1935 O O . SER A 1 249 ? 1.954 1.325 -46.859 1.00 40.88 249 SER A O 1
ATOM 1937 N N . SER A 1 250 ? 1.238 -0.062 -45.241 1.00 36.03 250 SER A N 1
ATOM 1938 C CA . SER A 1 250 ? 1.302 -1.333 -45.971 1.00 36.03 250 SER A CA 1
ATOM 1939 C C . SER A 1 250 ? 0.025 -2.114 -45.714 1.00 36.03 250 SER A C 1
ATOM 1941 O O . SER A 1 250 ? -0.455 -2.043 -44.558 1.00 36.03 250 SER A O 1
#

Secondary structure (DSSP, 8-state):
----HHHHHHHHHHHHHHHHHHHHHHHHHHHHHHHHTTPPPPPPPPSEEEETTEEEE---HHHHHHHHHHHHHHT--HHHHHHHHHT-BTTB--S-TT--HHHHTTTTTT-TTHHHHHHHHHH----PBPTTPPPP-SPPPPPHHHHHTHHHHHHHHHHHHHTT------HHHHHH-TT-----EEEEEPTTS-TTT-EEEEE-TT-STTTSHHHHB-GGGSPP-----HHHHHHHHHHHHHHHHHTT--

Organism: Phytophthora sojae (strain P6497) (NCBI:txid1094619)

pLDDT: mean 86.75, std 12.92, range [36.03, 98.38]

Sequence (250 aa):
MAVSLAVVKRVAARLEAMLVVDEASVAARRLAAFRDAGVPLPRPSPTHVDTPVGTRYLIDAEMQKALSTFVRRSCLSFEETVRLWRGQHAADARPNKALRGHHLAWLPHGYDKQALLLKVIADGVCHNFREGSTIPRQLSRNHKSANTLENALCRSIREGQDAGTYLVVDIDVAERWSVLSYSPFGCVPKADTDPALEARVIHDLSFPVSASVNDRSDPDELPQLIYEHIGAIARRIEISSSALRLRQSS